Protein AF-A0A1D8UVY1-F1 (afdb_monomer)

Secondary structure (DSSP, 8-state):
--PPPEEEPP-SEEEEEEEEEEESSSS---TT-EEEEEEEEEEEETTTEEEE-SPPEEEEEEEEEEE-TTS-EEEEE-HHHHHHH--TTPPSPEEEEETTHHHHHHHTT--SSS-PEEEEHHHHHHHH-GGGTT--HHHHHHHH-GGGHHHHTSSSHHHHHHHHHHHHHHHHTTS-HHHHHHHTTS--PPPPTTSTTTTSTTSS-----S-EEEPPP---

Sequence (220 aa):
MMEGVVHLPRWPAGRICLVDITPTAWEVPYHGASITLCCREGFFEDGAGMTWLTEVTCRLGQLEESLDENGRPHLTISDRLFRSLMPVGRPMPLVLAGYHMSFLRRLMGGPHDRPPFNLCLYRGLRQLCPWVADFGLQLSAIELVPENIPLMTRSGPQARFASAETLLDVLLARLPVNRLVALSTAAVPPPPEEEPLSGMSGWCNMTPDRVFVADQEKET

pLDDT: mean 84.7, std 11.42, range [35.56, 95.88]

Nearest PDB structures (foldseek):
  4kgo-assembly1_B  TM=2.173E-01  e=2.778E-02  Homo sapiens
  6baq-assembly4_D  TM=2.135E-01  e=6.579E-02  Mus musculus
  8ptk-assembly1_K  TM=4.900E-01  e=4.899E+00  Sus scrofa
  7t5q-assembly1_I  TM=4.897E-01  e=4.899E+00  Homo sapiens
  3zpm-assembly1_A  TM=1.576E-01  e=1.617E+00  Equus caballus

Mean predicted aligned error: 6.28 Å

Or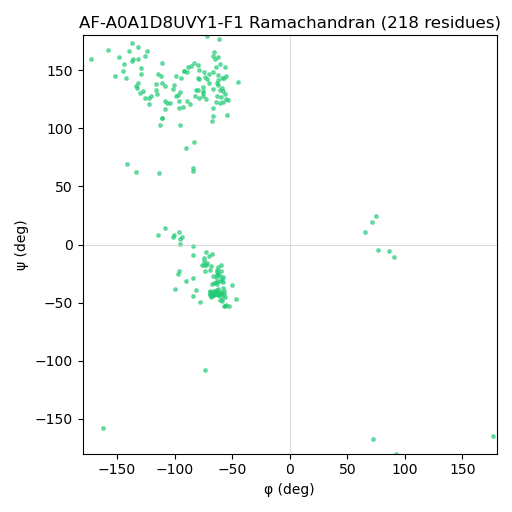ganism: NCBI:txid153496

Radius of gyration: 16.69 Å; Cα contacts (8 Å, |Δi|>4): 403; chains: 1; bounding box: 38×46×42 Å

Solvent-accessible surface area (backbone atoms only — not comparable to full-atom values): 12520 Å² total; per-residue (Å²): 130,85,78,71,78,40,77,34,64,86,60,66,46,36,34,39,38,41,44,45,7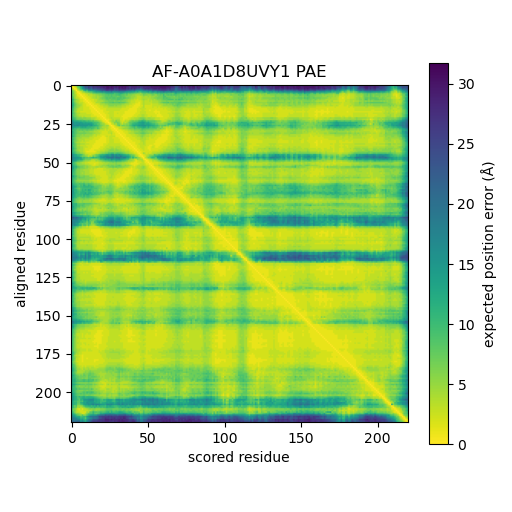8,43,56,77,57,99,52,75,78,48,79,64,38,48,29,36,41,36,36,36,38,28,42,39,36,66,95,70,53,79,44,73,77,52,70,81,46,74,44,82,50,32,29,34,79,42,66,46,101,84,70,43,86,39,66,20,48,37,69,70,61,36,60,73,66,56,77,80,92,64,74,74,52,39,32,40,30,20,55,59,24,77,47,53,49,57,33,41,68,60,83,85,86,59,84,62,44,59,27,18,48,51,46,40,39,44,74,77,42,58,89,43,51,80,42,40,68,56,56,34,23,38,73,76,43,56,91,48,39,82,55,44,70,43,85,64,71,64,8,56,43,48,16,49,52,53,45,48,52,58,48,57,76,72,41,59,67,42,49,43,35,22,42,32,30,52,78,66,84,56,74,42,73,87,40,75,59,43,75,37,90,54,48,70,59,58,69,50,79,69,59,45,43,45,65,73,81,79,88,123

Foldseek 3Di:
DQDDAAEDEFDQKFKEKEKDKFFPDLDAADAFGKIKIKIWMWMDGQPPFTGTPDDIDIDIFTWHWDADPVRDTFTATDPVVLVVRDDPPGDPDYEYEYQQFVVNVVNSVDDPDDDDQYQHLLLLCCVPPVVCNQPDLLVSLCVVPVVCVVQLVDDDDRNSSVSRVSSVRVSVVPDGPLVSSQSQQDDDAAYYCSGSNSSGPCNRVPHGDHHYDYDDDPPD

Structure (mmCIF, N/CA/C/O backbone):
data_AF-A0A1D8UVY1-F1
#
_entry.id   AF-A0A1D8UVY1-F1
#
loop_
_atom_site.group_PDB
_atom_site.id
_atom_site.type_symbol
_atom_site.label_atom_id
_atom_site.label_alt_id
_atom_site.label_comp_id
_atom_site.label_asym_id
_atom_site.label_entity_id
_atom_site.label_seq_id
_atom_site.pdbx_PDB_ins_code
_atom_site.Cartn_x
_atom_site.Cartn_y
_atom_site.Cartn_z
_atom_site.occupancy
_atom_site.B_iso_or_equiv
_atom_site.auth_seq_id
_atom_site.auth_comp_id
_atom_site.auth_asym_id
_atom_site.auth_atom_id
_atom_site.pdbx_PDB_model_num
ATOM 1 N N . MET A 1 1 ? -0.992 -26.493 11.649 1.00 35.56 1 MET A N 1
ATOM 2 C CA . MET A 1 1 ? -0.758 -27.057 10.303 1.00 35.56 1 MET A CA 1
ATOM 3 C C . MET A 1 1 ? 0.096 -26.050 9.558 1.00 35.56 1 MET A C 1
ATOM 5 O O . MET A 1 1 ? -0.292 -24.893 9.550 1.00 35.56 1 MET A O 1
ATOM 9 N N . MET A 1 2 ? 1.272 -26.426 9.045 1.00 39.94 2 MET A N 1
ATOM 10 C CA . MET A 1 2 ? 2.024 -25.534 8.152 1.00 39.94 2 MET A CA 1
ATOM 11 C C . MET A 1 2 ? 1.202 -25.400 6.871 1.00 39.94 2 MET A C 1
ATOM 13 O O . MET A 1 2 ? 1.027 -26.391 6.164 1.00 39.94 2 MET A O 1
ATOM 17 N N . GLU A 1 3 ? 0.631 -24.220 6.620 1.00 54.69 3 GLU A N 1
ATOM 18 C CA . GLU A 1 3 ? 0.091 -23.903 5.300 1.00 54.69 3 GLU A CA 1
ATOM 19 C C . GLU A 1 3 ? 1.205 -24.152 4.277 1.00 54.69 3 GLU A C 1
ATOM 21 O O . GLU A 1 3 ? 2.328 -23.668 4.435 1.00 54.69 3 GLU A O 1
ATOM 26 N N . GLY A 1 4 ? 0.923 -24.997 3.285 1.00 65.62 4 GLY A N 1
ATOM 27 C CA . GLY A 1 4 ? 1.886 -25.323 2.243 1.00 65.62 4 GLY A CA 1
ATOM 28 C C . GLY A 1 4 ? 2.318 -24.062 1.498 1.00 65.62 4 GLY A C 1
ATOM 29 O O . GLY A 1 4 ? 1.515 -23.160 1.268 1.00 65.62 4 GLY A O 1
ATOM 30 N N . VAL A 1 5 ? 3.591 -24.014 1.117 1.00 75.88 5 VAL A N 1
ATOM 31 C CA . VAL A 1 5 ? 4.138 -22.969 0.249 1.00 75.88 5 VAL A CA 1
ATOM 32 C C . VAL A 1 5 ? 3.319 -22.913 -1.044 1.00 75.88 5 VAL A C 1
ATOM 34 O O . VAL A 1 5 ? 3.157 -23.931 -1.720 1.00 75.88 5 VAL A O 1
ATOM 37 N N . VAL A 1 6 ? 2.799 -21.734 -1.390 1.00 82.44 6 VAL A N 1
ATOM 38 C CA . VAL A 1 6 ? 2.003 -21.544 -2.611 1.00 82.44 6 VAL A CA 1
ATOM 39 C C . VAL A 1 6 ? 2.893 -21.016 -3.731 1.00 82.44 6 VAL A C 1
ATOM 41 O O . VAL A 1 6 ? 3.504 -19.956 -3.602 1.00 82.44 6 VAL A O 1
ATOM 44 N N . HIS A 1 7 ? 2.932 -21.737 -4.849 1.00 85.00 7 HIS A N 1
ATOM 45 C CA . HIS A 1 7 ? 3.643 -21.317 -6.052 1.00 85.00 7 HIS A CA 1
ATOM 46 C C . HIS A 1 7 ? 2.831 -20.281 -6.838 1.00 85.00 7 HIS A C 1
ATOM 48 O O . HIS A 1 7 ? 1.664 -20.509 -7.166 1.00 85.00 7 HIS A O 1
ATOM 54 N N . LEU A 1 8 ? 3.440 -19.131 -7.125 1.00 86.69 8 LEU A N 1
ATOM 55 C CA . LEU A 1 8 ? 2.865 -18.078 -7.952 1.00 86.69 8 LEU A CA 1
ATOM 56 C C . LEU A 1 8 ? 3.371 -18.236 -9.389 1.00 86.69 8 LEU A C 1
ATOM 58 O O . LEU A 1 8 ? 4.576 -18.063 -9.620 1.00 86.69 8 LEU A O 1
ATOM 62 N N . PRO A 1 9 ? 2.473 -18.487 -10.362 1.00 87.75 9 PRO A N 1
ATOM 63 C CA . PRO A 1 9 ? 2.875 -18.547 -11.755 1.00 87.75 9 PRO A CA 1
ATOM 64 C C . PRO A 1 9 ? 3.348 -17.169 -12.221 1.00 87.75 9 PRO A C 1
ATOM 66 O O . PRO A 1 9 ? 3.093 -16.139 -11.585 1.00 87.75 9 PRO A O 1
ATOM 69 N N . ARG A 1 10 ? 4.019 -17.131 -13.372 1.00 86.25 10 ARG A N 1
ATOM 70 C CA . ARG A 1 10 ? 4.275 -15.863 -14.059 1.00 86.25 10 ARG A CA 1
ATOM 71 C C . ARG A 1 10 ? 2.946 -15.224 -14.450 1.00 86.25 10 ARG A C 1
ATOM 73 O O . ARG A 1 10 ? 2.039 -15.893 -14.947 1.00 86.25 10 ARG A O 1
ATOM 80 N N . TRP A 1 11 ? 2.856 -13.918 -14.246 1.00 89.62 11 TRP A N 1
ATOM 81 C CA . TRP A 1 11 ? 1.702 -13.128 -14.643 1.00 89.62 11 TRP A CA 1
ATOM 82 C C . TRP A 1 11 ? 2.117 -12.180 -15.763 1.00 89.62 11 TRP A C 1
ATOM 84 O O . TRP A 1 11 ? 2.767 -11.180 -15.466 1.00 89.62 11 TRP A O 1
ATOM 94 N N . PRO A 1 12 ? 1.776 -12.481 -17.032 1.00 87.12 12 PRO A N 1
ATOM 95 C CA . PRO A 1 12 ? 2.116 -11.599 -18.147 1.00 87.12 12 PRO A CA 1
ATOM 96 C C . PRO A 1 12 ? 1.363 -10.272 -18.052 1.00 87.12 12 PRO A C 1
ATOM 98 O O . PRO A 1 12 ? 1.843 -9.258 -18.534 1.00 87.12 12 PRO A O 1
ATOM 101 N N . ALA A 1 13 ? 0.193 -10.273 -17.410 1.00 90.06 13 ALA A N 1
ATOM 102 C CA . ALA A 1 13 ? -0.547 -9.070 -17.104 1.00 90.06 13 ALA A CA 1
ATOM 103 C C . ALA A 1 13 ? -1.521 -9.283 -15.940 1.00 90.06 13 ALA A C 1
ATOM 105 O O . ALA A 1 13 ? -1.811 -10.422 -15.557 1.00 90.06 13 ALA A O 1
ATOM 106 N N . GLY A 1 14 ? -2.060 -8.191 -15.401 1.00 90.00 14 GLY A N 1
ATOM 107 C CA . GLY A 1 14 ? -3.066 -8.233 -14.344 1.00 90.00 14 GLY A CA 1
ATOM 108 C C . GLY A 1 14 ? -3.464 -6.856 -13.833 1.00 90.00 14 GLY A C 1
ATOM 109 O O . GLY A 1 14 ? -3.198 -5.834 -14.464 1.00 90.00 14 GLY A O 1
ATOM 110 N N . ARG A 1 15 ? -4.132 -6.818 -12.677 1.00 90.88 15 ARG A N 1
ATOM 111 C CA . ARG A 1 15 ? -4.587 -5.568 -12.055 1.00 90.88 15 ARG A CA 1
ATOM 112 C C . ARG A 1 15 ? -3.915 -5.318 -10.717 1.00 90.88 15 ARG A C 1
ATOM 114 O O . ARG A 1 15 ? -3.827 -6.221 -9.886 1.00 90.88 15 ARG A O 1
ATOM 121 N N . ILE A 1 16 ? -3.536 -4.066 -10.489 1.00 92.00 16 ILE A N 1
ATOM 122 C CA . ILE A 1 16 ? -3.109 -3.558 -9.186 1.00 92.00 16 ILE A CA 1
ATOM 123 C C . ILE A 1 16 ? -4.109 -2.489 -8.744 1.00 92.00 16 ILE A C 1
ATOM 125 O O . ILE A 1 16 ? -4.486 -1.614 -9.521 1.00 92.00 16 ILE A O 1
ATOM 129 N N . CYS A 1 17 ? -4.559 -2.571 -7.497 1.00 92.69 17 CYS A N 1
ATOM 130 C CA . CYS A 1 17 ? -5.254 -1.490 -6.812 1.00 92.69 17 CYS A CA 1
ATOM 131 C C . CYS A 1 17 ? -4.321 -0.984 -5.716 1.00 92.69 17 CYS A C 1
ATOM 133 O O . CYS A 1 17 ? -4.055 -1.697 -4.745 1.00 92.69 17 CYS A O 1
ATOM 135 N N . LEU A 1 18 ? -3.781 0.215 -5.914 1.00 94.94 18 LEU A N 1
ATOM 136 C CA . LEU A 1 18 ? -2.961 0.886 -4.921 1.00 94.94 18 LEU A CA 1
ATOM 137 C C . LEU A 1 18 ? -3.876 1.569 -3.910 1.00 94.94 18 LEU A C 1
ATOM 139 O O . LEU A 1 18 ? -4.833 2.244 -4.293 1.00 94.94 18 LEU A O 1
ATOM 143 N N . VAL A 1 19 ? -3.572 1.388 -2.630 1.00 94.50 19 VAL A N 1
ATOM 144 C CA . VAL A 1 19 ? -4.373 1.864 -1.507 1.00 94.50 19 VAL A CA 1
ATOM 145 C C . VAL A 1 19 ? -3.476 2.561 -0.488 1.00 94.50 19 VAL A C 1
ATOM 147 O O . VAL A 1 19 ? -2.437 2.030 -0.094 1.00 94.50 19 VAL A O 1
ATOM 150 N N . ASP A 1 20 ? -3.923 3.721 -0.015 1.00 94.56 20 ASP A N 1
ATOM 151 C CA . ASP A 1 20 ? -3.392 4.389 1.173 1.00 94.56 20 ASP A CA 1
ATOM 152 C C . ASP A 1 20 ? -4.551 4.821 2.079 1.00 94.56 20 ASP A C 1
ATOM 154 O O . ASP A 1 20 ? -5.594 5.283 1.607 1.00 94.56 20 ASP A O 1
ATOM 158 N N . ILE A 1 21 ? -4.373 4.647 3.387 1.00 92.94 21 ILE A N 1
ATOM 159 C CA . ILE A 1 21 ? -5.317 5.104 4.409 1.00 92.94 21 ILE A CA 1
ATOM 160 C C . ILE A 1 21 ? -4.546 6.026 5.339 1.00 92.94 21 ILE A C 1
ATOM 162 O O . ILE A 1 21 ? -3.574 5.603 5.963 1.00 92.94 21 ILE A O 1
ATOM 166 N N . THR A 1 22 ? -5.003 7.269 5.440 1.00 90.88 22 THR A N 1
ATOM 167 C CA . THR A 1 22 ? -4.335 8.314 6.217 1.00 90.88 22 THR A CA 1
ATOM 168 C C . THR A 1 22 ? -5.341 9.001 7.143 1.00 90.88 22 THR A C 1
ATOM 170 O O . THR A 1 22 ? -6.417 9.391 6.679 1.00 90.88 22 THR A O 1
ATOM 173 N N . PRO A 1 23 ? -5.043 9.158 8.444 1.00 88.38 23 PRO A N 1
ATOM 174 C CA . PRO A 1 23 ? -5.887 9.902 9.365 1.00 88.38 23 PRO A CA 1
ATOM 175 C C . PRO A 1 23 ? -5.907 11.386 8.990 1.00 88.38 23 PRO A C 1
ATOM 177 O O . PRO A 1 23 ? -4.936 11.931 8.465 1.00 88.38 23 PRO A O 1
ATOM 180 N N . THR A 1 24 ? -7.026 12.063 9.240 1.00 84.38 24 THR A N 1
ATOM 181 C CA . THR A 1 24 ? -7.153 13.499 8.929 1.00 84.38 24 THR A CA 1
ATOM 182 C C . THR A 1 24 ? -6.386 14.391 9.906 1.00 84.38 24 THR A C 1
ATOM 184 O O . THR A 1 24 ? -6.143 15.555 9.599 1.00 84.38 24 THR A O 1
ATOM 187 N N . ALA A 1 25 ? -6.028 13.859 11.075 1.00 82.12 25 ALA A N 1
ATOM 188 C CA . ALA A 1 25 ? -5.214 14.509 12.094 1.00 82.12 25 ALA A CA 1
ATOM 189 C C . ALA A 1 25 ? -4.065 13.576 12.502 1.00 82.12 25 ALA A C 1
ATOM 191 O O . ALA A 1 25 ? -4.230 12.357 12.509 1.00 82.12 25 ALA A O 1
ATOM 192 N N . TRP A 1 26 ? -2.909 14.151 12.836 1.00 77.31 26 TRP A N 1
ATOM 193 C CA . TRP A 1 26 ? -1.720 13.403 13.260 1.00 77.31 26 TRP A CA 1
ATOM 194 C C . TRP A 1 26 ? -1.794 13.076 14.756 1.00 77.31 26 TRP A C 1
ATOM 196 O O . TRP A 1 26 ? -1.054 13.612 15.577 1.00 77.31 26 TRP A O 1
ATOM 206 N N . GLU A 1 27 ? -2.765 12.241 15.109 1.00 79.12 27 GLU A N 1
ATOM 207 C CA . GLU A 1 27 ? -3.052 11.807 16.476 1.00 79.12 27 GLU A CA 1
ATOM 208 C C . GLU A 1 27 ? -3.068 10.279 16.548 1.00 79.12 27 GLU A C 1
ATOM 210 O O . GLU A 1 27 ? -3.209 9.597 15.531 1.00 79.12 27 GLU A O 1
ATOM 215 N N . VAL A 1 28 ? -2.947 9.731 17.762 1.00 81.38 28 VAL A N 1
ATOM 216 C CA . VAL A 1 28 ? -3.099 8.288 17.985 1.00 81.38 28 VAL A CA 1
ATOM 217 C C . VAL A 1 28 ? -4.491 7.866 17.504 1.00 81.38 28 VAL A C 1
ATOM 219 O O . VAL A 1 28 ? -5.473 8.413 18.005 1.00 81.38 28 VAL A O 1
ATOM 222 N N . PRO A 1 29 ? -4.616 6.914 16.563 1.00 86.12 29 PRO A N 1
ATOM 223 C CA . PRO A 1 29 ? -5.923 6.557 16.023 1.00 86.12 29 PRO A CA 1
ATOM 224 C C . PRO A 1 29 ? -6.865 5.970 17.084 1.00 86.12 29 PRO A C 1
ATOM 226 O O . PRO A 1 29 ? -6.458 5.159 17.916 1.00 86.12 29 PRO A O 1
ATOM 229 N N . TYR A 1 30 ? -8.137 6.368 17.035 1.00 88.69 30 TYR A N 1
ATOM 230 C CA . TYR A 1 30 ? -9.186 5.977 17.983 1.00 88.69 30 TYR A CA 1
ATOM 231 C C . TYR A 1 30 ? -10.518 5.703 17.263 1.00 88.69 30 TYR A C 1
ATOM 233 O O . TYR A 1 30 ? -10.693 6.059 16.096 1.00 88.69 30 TYR A O 1
ATOM 241 N N . HIS A 1 31 ? -11.477 5.073 17.947 1.00 92.12 31 HIS A N 1
ATOM 242 C CA . HIS A 1 31 ? -12.816 4.827 17.401 1.00 92.12 31 HIS A CA 1
ATOM 243 C C . HIS A 1 31 ? -13.523 6.142 17.029 1.00 92.12 31 HIS A C 1
ATOM 245 O O . HIS A 1 31 ? -13.663 7.038 17.857 1.00 92.12 31 HIS A O 1
ATOM 251 N N . GLY A 1 32 ? -14.011 6.252 15.795 1.00 90.81 32 GLY A N 1
ATOM 252 C CA . GLY A 1 32 ? -14.641 7.457 15.254 1.00 90.81 32 GLY A CA 1
ATOM 253 C C . GLY A 1 32 ? -13.658 8.469 14.657 1.00 90.81 32 GLY A C 1
ATOM 254 O O . GLY A 1 32 ? -14.100 9.449 14.048 1.00 90.81 32 GLY A O 1
ATOM 255 N N . ALA A 1 33 ? -12.342 8.237 14.770 1.00 91.75 33 ALA A N 1
ATOM 256 C CA . ALA A 1 33 ? -11.338 9.093 14.149 1.00 91.75 33 ALA A CA 1
ATOM 257 C C . ALA A 1 33 ? -11.541 9.138 12.630 1.00 91.75 33 ALA A C 1
ATOM 259 O O . ALA A 1 33 ? -11.760 8.112 11.979 1.00 91.75 33 ALA A O 1
ATOM 260 N N . SER A 1 34 ? -11.475 10.343 12.066 1.00 93.06 34 SER A N 1
ATOM 261 C CA . SER A 1 34 ? -11.665 10.547 10.633 1.00 93.06 34 SER A CA 1
ATOM 262 C C . SER A 1 34 ? -10.434 10.098 9.852 1.00 93.06 34 SER A C 1
ATOM 264 O O . SER A 1 34 ? -9.294 10.415 10.198 1.00 93.06 34 SER A O 1
ATOM 266 N N . ILE A 1 35 ? -10.681 9.377 8.765 1.00 93.56 35 ILE A N 1
ATOM 267 C CA . ILE A 1 35 ? -9.656 8.884 7.851 1.00 93.56 35 ILE A CA 1
ATOM 268 C C . ILE A 1 35 ? -10.012 9.251 6.417 1.00 93.56 35 ILE A C 1
ATOM 270 O O . ILE A 1 35 ? -11.182 9.363 6.041 1.00 93.56 35 ILE A O 1
ATOM 274 N N . THR A 1 36 ? -8.980 9.398 5.599 1.00 93.44 36 THR A N 1
ATOM 275 C CA . THR A 1 36 ? -9.103 9.439 4.150 1.00 93.44 36 THR A CA 1
ATOM 276 C C . THR A 1 36 ? -8.535 8.157 3.575 1.00 93.44 36 THR A C 1
ATOM 278 O O . THR A 1 36 ? -7.371 7.828 3.790 1.00 93.44 36 THR A O 1
ATOM 281 N N . LEU A 1 37 ? -9.366 7.454 2.820 1.00 93.75 37 LEU A N 1
ATOM 282 C CA . LEU A 1 37 ? -8.954 6.362 1.961 1.00 93.75 37 LEU A CA 1
ATOM 283 C C . LEU A 1 37 ? -8.686 6.928 0.569 1.00 93.75 37 LEU A C 1
ATOM 285 O O . LEU A 1 37 ? -9.623 7.425 -0.057 1.00 93.75 37 LEU A O 1
ATOM 289 N N . CYS A 1 38 ? -7.460 6.815 0.072 1.00 94.38 38 CYS A N 1
ATOM 290 C CA . CYS A 1 38 ? -7.151 7.067 -1.330 1.00 94.38 38 CYS A CA 1
ATOM 291 C C . CYS A 1 38 ? -6.846 5.748 -2.045 1.00 94.38 38 CYS A C 1
ATOM 293 O O . CYS A 1 38 ? -6.147 4.881 -1.515 1.00 94.38 38 CYS A O 1
ATOM 295 N N . CYS A 1 39 ? -7.388 5.587 -3.248 1.00 94.00 39 CYS A N 1
ATOM 296 C CA . CYS A 1 39 ? -7.114 4.434 -4.087 1.00 94.00 39 CYS A CA 1
ATOM 297 C C . CYS A 1 39 ? -7.051 4.789 -5.570 1.00 94.00 39 CYS A C 1
ATOM 299 O O . CYS A 1 39 ? -7.650 5.768 -6.031 1.00 94.00 39 CYS A O 1
ATOM 301 N N . ARG A 1 40 ? -6.331 3.957 -6.320 1.00 93.12 40 ARG A N 1
ATOM 302 C CA . ARG A 1 40 ? -6.243 4.038 -7.776 1.00 93.12 40 ARG A CA 1
ATOM 303 C C . ARG A 1 40 ? -5.982 2.667 -8.366 1.00 93.12 40 ARG A C 1
ATOM 305 O O . ARG A 1 40 ? -5.273 1.847 -7.782 1.00 93.12 40 ARG A O 1
ATOM 312 N N . GLU A 1 41 ? -6.554 2.429 -9.535 1.00 91.69 41 GLU A N 1
ATOM 313 C CA . GLU A 1 41 ? -6.448 1.150 -10.222 1.00 91.69 41 GLU A CA 1
ATOM 314 C C . GLU A 1 41 ? -5.604 1.268 -11.471 1.00 91.69 41 GLU A C 1
ATOM 316 O O . GLU A 1 41 ? -5.750 2.211 -12.251 1.00 91.69 41 GLU A O 1
ATOM 321 N N . GLY A 1 42 ? -4.764 0.264 -11.683 1.00 91.75 42 GLY A N 1
ATOM 322 C CA . GLY A 1 42 ? -3.937 0.138 -12.865 1.00 91.75 42 GLY A CA 1
ATOM 323 C C . GLY A 1 42 ? -3.930 -1.281 -13.423 1.00 91.75 42 GLY A C 1
ATOM 324 O O . GLY A 1 42 ? -4.240 -2.260 -12.735 1.00 91.75 42 GLY A O 1
ATOM 325 N N . PHE A 1 43 ? -3.555 -1.375 -14.693 1.00 91.31 43 PHE A N 1
ATOM 326 C CA . PHE A 1 43 ? -3.235 -2.603 -15.402 1.00 91.31 43 PHE A CA 1
ATOM 327 C C . PHE A 1 43 ? -1.728 -2.719 -15.618 1.00 91.31 43 PHE A C 1
ATOM 329 O O . PHE A 1 43 ? -1.123 -1.800 -16.175 1.00 91.31 43 PHE A O 1
ATOM 336 N N . PHE A 1 44 ? -1.125 -3.800 -15.123 1.00 89.69 44 PHE A N 1
ATOM 337 C CA . PHE A 1 44 ? 0.296 -4.066 -15.336 1.00 89.69 44 PHE A CA 1
ATOM 338 C C . PHE A 1 44 ? 0.447 -5.064 -16.468 1.00 89.69 44 PHE A C 1
ATOM 340 O O . PHE A 1 44 ? -0.354 -5.995 -16.582 1.00 89.69 44 PHE A O 1
ATOM 347 N N . GLU A 1 45 ? 1.503 -4.891 -17.245 1.00 87.12 45 GLU A N 1
ATOM 348 C CA . GLU A 1 45 ? 1.932 -5.830 -18.268 1.00 87.12 45 GLU A CA 1
ATOM 349 C C . GLU A 1 45 ? 3.440 -6.042 -18.136 1.00 87.12 45 GLU A C 1
ATOM 351 O O . GLU A 1 45 ? 4.208 -5.110 -17.879 1.00 87.12 45 GLU A O 1
ATOM 356 N N . ASP A 1 46 ? 3.853 -7.299 -18.232 1.00 77.69 46 ASP A N 1
ATOM 357 C CA . ASP A 1 46 ? 5.237 -7.715 -18.065 1.00 77.69 46 ASP A CA 1
ATOM 358 C C . ASP A 1 46 ? 6.125 -7.027 -19.113 1.00 77.69 46 ASP A C 1
ATOM 360 O O . ASP A 1 46 ? 5.887 -7.125 -20.315 1.00 77.69 46 ASP A O 1
ATOM 364 N N . GLY A 1 47 ? 7.124 -6.276 -18.650 1.00 70.19 47 GLY A N 1
ATOM 365 C CA . GLY A 1 47 ? 8.010 -5.478 -19.503 1.00 70.19 47 GLY A CA 1
ATOM 366 C C . GLY A 1 47 ? 7.433 -4.160 -20.045 1.00 70.19 47 GLY A C 1
ATOM 367 O O . GLY A 1 47 ? 8.191 -3.403 -20.647 1.00 70.19 47 GLY A O 1
ATOM 368 N N . ALA A 1 48 ? 6.151 -3.843 -19.817 1.00 69.00 48 ALA A N 1
ATOM 369 C CA . ALA A 1 48 ? 5.488 -2.650 -20.372 1.00 69.00 48 ALA A CA 1
ATOM 370 C C . ALA A 1 48 ? 5.043 -1.607 -19.321 1.00 69.00 48 ALA A C 1
ATOM 372 O O . ALA A 1 48 ? 4.406 -0.609 -19.658 1.00 69.00 48 ALA A O 1
ATOM 373 N N . GLY A 1 49 ? 5.435 -1.780 -18.055 1.00 73.00 49 GLY A N 1
ATOM 374 C CA . GLY A 1 49 ? 5.144 -0.826 -16.981 1.00 73.00 49 GLY A CA 1
ATOM 375 C C . GLY A 1 49 ? 3.674 -0.820 -16.538 1.00 73.00 49 GLY A C 1
ATOM 376 O O . GLY A 1 49 ? 2.899 -1.733 -16.829 1.00 73.00 49 GLY A O 1
ATOM 377 N N . MET A 1 50 ? 3.300 0.202 -15.765 1.00 87.06 50 MET A N 1
ATOM 378 C CA . MET A 1 50 ? 1.969 0.359 -15.173 1.00 87.06 50 MET A CA 1
ATOM 379 C C . MET A 1 50 ? 1.114 1.321 -16.011 1.00 87.06 50 MET A C 1
ATOM 381 O O . MET A 1 50 ? 1.522 2.450 -16.267 1.00 87.06 50 MET A O 1
ATOM 385 N N . THR A 1 51 ? -0.099 0.911 -16.398 1.00 90.00 51 THR A N 1
ATOM 386 C CA . THR A 1 51 ? -1.096 1.802 -17.022 1.00 90.00 51 THR A CA 1
ATOM 387 C C . THR A 1 51 ? -2.240 2.079 -16.054 1.00 90.00 51 THR A C 1
ATOM 389 O O . THR A 1 51 ? -2.981 1.169 -15.684 1.00 90.00 51 THR A O 1
ATOM 392 N N . TRP A 1 52 ? -2.423 3.336 -15.655 1.00 91.69 52 TRP A N 1
ATOM 393 C CA . TRP A 1 52 ? -3.513 3.735 -14.762 1.00 91.69 52 TRP A CA 1
ATOM 394 C C . TRP A 1 52 ? -4.863 3.776 -15.490 1.00 91.69 52 TRP A C 1
ATOM 396 O O . TRP A 1 52 ? -4.992 4.380 -16.551 1.00 91.69 52 TRP A O 1
ATOM 406 N N . LEU A 1 53 ? -5.879 3.136 -14.907 1.00 86.00 53 LEU A N 1
ATOM 407 C CA . LEU A 1 53 ? -7.230 3.015 -15.474 1.00 86.00 53 LEU A CA 1
ATOM 408 C C . LEU A 1 53 ? -8.199 4.067 -14.931 1.00 86.00 53 LEU A C 1
ATOM 410 O O . LEU A 1 53 ? -9.232 4.336 -15.541 1.00 86.00 53 LEU A O 1
ATOM 414 N N . THR A 1 54 ? -7.898 4.616 -13.757 1.00 85.31 54 THR A N 1
ATOM 415 C CA . THR A 1 54 ? -8.748 5.581 -13.061 1.00 85.31 54 THR A CA 1
ATOM 416 C C . THR A 1 54 ? -7.932 6.773 -12.591 1.00 85.31 54 THR A C 1
ATOM 418 O O . THR A 1 54 ? -6.716 6.684 -12.409 1.00 85.31 54 THR A O 1
ATOM 421 N N . GLU A 1 55 ? -8.616 7.880 -12.326 1.00 90.38 55 GLU A N 1
ATOM 422 C CA . GLU A 1 55 ? -8.078 8.940 -11.478 1.00 90.38 55 GLU A CA 1
ATOM 423 C C . GLU A 1 55 ? -7.931 8.457 -10.027 1.00 90.38 55 GLU A C 1
ATOM 425 O O . GLU A 1 55 ? -8.548 7.462 -9.613 1.00 90.38 55 GLU A O 1
ATOM 430 N N . VAL A 1 56 ? -7.120 9.174 -9.246 1.00 91.56 56 VAL A N 1
ATOM 431 C CA . VAL A 1 56 ? -7.017 8.947 -7.800 1.00 91.56 56 VAL A CA 1
ATOM 432 C C . VAL A 1 56 ? -8.362 9.271 -7.158 1.00 91.56 56 VAL A C 1
ATOM 434 O O . VAL A 1 56 ? -8.870 10.389 -7.258 1.00 91.56 56 VAL A O 1
ATOM 437 N N . THR A 1 57 ? -8.935 8.297 -6.460 1.00 91.75 57 THR A N 1
ATOM 438 C CA . THR A 1 57 ? -10.191 8.473 -5.734 1.00 91.75 57 THR A CA 1
ATOM 439 C C . THR A 1 57 ? -9.884 8.601 -4.253 1.00 91.75 57 THR A C 1
ATOM 441 O O . THR A 1 57 ? -9.333 7.671 -3.679 1.00 91.75 57 THR A O 1
ATOM 444 N N . CYS A 1 58 ? -10.274 9.706 -3.616 1.00 92.25 58 CYS A N 1
ATOM 445 C CA . CYS A 1 58 ? -10.147 9.871 -2.168 1.00 92.25 58 CYS A CA 1
ATOM 446 C C . CYS A 1 58 ? -11.531 9.979 -1.518 1.00 92.25 58 CYS A C 1
ATOM 448 O O . CYS A 1 58 ? -12.383 10.751 -1.962 1.00 92.25 58 CYS A O 1
ATOM 450 N N . ARG A 1 59 ? -11.772 9.176 -0.481 1.00 91.94 59 ARG A N 1
ATOM 451 C CA . ARG A 1 59 ? -13.052 9.080 0.227 1.00 91.94 59 ARG A CA 1
ATOM 452 C C . ARG A 1 59 ? -12.835 9.257 1.720 1.00 91.94 59 ARG A C 1
ATOM 454 O O . ARG A 1 59 ? -11.975 8.608 2.307 1.00 91.94 59 ARG A O 1
ATOM 461 N N . LEU A 1 60 ? -13.655 10.111 2.320 1.00 92.31 60 LEU A N 1
ATOM 462 C CA . LEU A 1 60 ? -13.698 10.281 3.765 1.00 92.31 60 LEU A CA 1
ATOM 463 C C . LEU A 1 60 ? -14.493 9.146 4.408 1.00 92.31 60 LEU A C 1
ATOM 465 O O . LEU A 1 60 ? -15.527 8.714 3.887 1.00 92.31 60 LEU A O 1
ATOM 469 N N . GLY A 1 61 ? -14.028 8.710 5.567 1.00 92.12 61 GLY A N 1
ATOM 470 C CA . GLY A 1 61 ? -14.775 7.852 6.469 1.00 92.12 61 GLY A CA 1
ATOM 471 C C . GLY A 1 61 ? -14.170 7.898 7.859 1.00 92.12 61 GLY A C 1
ATOM 472 O O . GLY A 1 61 ? -13.499 8.863 8.220 1.00 92.12 61 GLY A O 1
ATOM 473 N N . GLN A 1 62 ? -14.443 6.867 8.645 1.00 93.50 62 GLN A N 1
ATOM 474 C CA . GLN A 1 62 ? -14.057 6.805 10.045 1.00 93.50 62 GLN A CA 1
ATOM 475 C C . GLN A 1 62 ? -13.516 5.422 10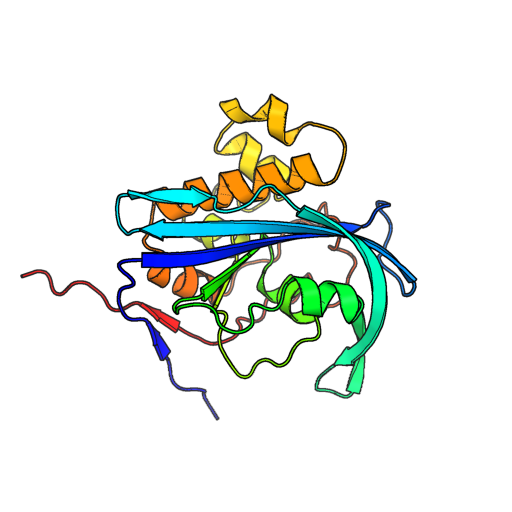.381 1.00 93.50 62 GLN A C 1
ATOM 477 O O . GLN A 1 62 ? -13.815 4.444 9.685 1.00 93.50 62 GLN A O 1
ATOM 482 N N . LEU A 1 63 ? -12.723 5.377 11.446 1.00 92.94 63 LEU A N 1
ATOM 483 C CA . LEU A 1 63 ? -12.380 4.136 12.118 1.00 92.94 63 LEU A CA 1
ATOM 484 C C . LEU A 1 63 ? -13.567 3.655 12.950 1.00 92.94 63 LEU A C 1
ATOM 486 O O . LEU A 1 63 ? -14.155 4.421 13.708 1.00 92.94 63 LEU A O 1
ATOM 490 N N . GLU A 1 64 ? -13.895 2.383 12.822 1.00 92.25 64 GLU A N 1
ATOM 491 C CA . GLU A 1 64 ? -14.901 1.676 13.601 1.00 92.25 64 GLU A CA 1
ATOM 492 C C . GLU A 1 64 ? -14.201 0.663 14.511 1.00 92.25 64 GLU A C 1
ATOM 494 O O . GLU A 1 64 ? -13.069 0.254 14.259 1.00 92.25 64 GLU A O 1
ATOM 499 N N . GLU A 1 65 ? -14.856 0.276 15.603 1.00 90.62 65 GLU A N 1
ATOM 500 C CA . GLU A 1 65 ? -14.359 -0.798 16.460 1.00 90.62 65 GLU A CA 1
ATOM 501 C C . GLU A 1 65 ? -15.037 -2.102 16.046 1.00 90.62 65 GLU A C 1
ATOM 503 O O . GLU A 1 65 ? -16.256 -2.165 15.889 1.00 90.62 65 GLU A O 1
ATOM 508 N N . SER A 1 66 ? -14.230 -3.138 15.861 1.00 86.56 66 SER A N 1
ATOM 509 C CA . SER A 1 66 ? -14.653 -4.484 15.486 1.00 86.56 66 SER A CA 1
ATOM 510 C C . SER A 1 66 ? -13.880 -5.515 16.308 1.00 86.56 66 SER A C 1
ATOM 512 O O . SER A 1 66 ? -12.976 -5.157 17.063 1.00 86.56 66 SER A O 1
ATOM 514 N N . LEU A 1 67 ? -14.232 -6.793 16.188 1.00 83.38 67 LEU A N 1
ATOM 515 C CA . LEU A 1 67 ? -13.495 -7.878 16.833 1.00 83.38 67 LEU A CA 1
ATOM 516 C C . LEU A 1 67 ? -12.595 -8.572 15.810 1.00 83.38 67 LEU A C 1
ATOM 518 O O . LEU A 1 67 ? -13.046 -8.887 14.709 1.00 83.38 67 LEU A O 1
ATOM 522 N N . ASP A 1 68 ? -11.337 -8.812 16.177 1.00 79.38 68 ASP A N 1
ATOM 523 C CA . ASP A 1 68 ? -10.415 -9.626 15.384 1.00 79.38 68 ASP A CA 1
ATOM 524 C C . ASP A 1 68 ? -10.777 -11.126 15.441 1.00 79.38 68 ASP A C 1
ATOM 526 O O . ASP A 1 68 ? -11.714 -11.547 16.124 1.00 79.38 68 ASP A O 1
ATOM 530 N N . GLU A 1 69 ? -10.000 -11.961 14.747 1.00 73.12 69 GLU A N 1
ATOM 531 C CA . GLU A 1 69 ? -10.189 -13.422 14.725 1.00 73.12 69 GLU A CA 1
ATOM 532 C C . GLU A 1 69 ? -10.077 -14.082 16.115 1.00 73.12 69 GLU A C 1
ATOM 534 O O . GLU A 1 69 ? -10.549 -15.201 16.312 1.00 73.12 69 GLU A O 1
ATOM 539 N N . ASN A 1 70 ? -9.486 -13.391 17.095 1.00 78.88 70 ASN A N 1
ATOM 540 C CA . ASN A 1 70 ? -9.344 -13.840 18.479 1.00 78.88 70 ASN A CA 1
ATOM 541 C C . ASN A 1 70 ? -10.386 -13.203 19.418 1.00 78.88 70 ASN A C 1
ATOM 543 O O . ASN A 1 70 ? -10.273 -13.347 20.639 1.00 78.88 70 ASN A O 1
ATOM 547 N N . GLY A 1 71 ? -11.372 -12.477 18.881 1.00 77.88 71 GLY A N 1
ATOM 548 C CA . GLY A 1 71 ? -12.395 -11.786 19.664 1.00 77.88 71 GLY A CA 1
ATOM 549 C C . GLY A 1 71 ? -11.884 -10.555 20.419 1.00 77.88 71 GLY A C 1
ATOM 550 O O . GLY A 1 71 ? -12.512 -10.144 21.395 1.00 77.88 71 GLY A O 1
ATOM 551 N N . ARG A 1 72 ? -10.742 -9.979 20.027 1.00 82.56 72 ARG A N 1
ATOM 552 C CA . ARG A 1 72 ? -10.173 -8.774 20.650 1.00 82.56 72 ARG A CA 1
ATOM 553 C C . ARG A 1 72 ? -10.611 -7.516 19.900 1.00 82.56 72 ARG A C 1
ATOM 555 O O . ARG A 1 72 ? -10.654 -7.551 18.671 1.00 82.56 72 ARG A O 1
ATOM 562 N N . PRO A 1 73 ? -10.873 -6.397 20.601 1.00 83.50 73 PRO A N 1
ATOM 563 C CA . PRO A 1 73 ? -11.152 -5.122 19.950 1.00 83.50 73 PRO A CA 1
ATOM 564 C C . PRO A 1 73 ? -10.022 -4.709 19.000 1.00 83.50 73 PRO A C 1
ATOM 566 O O . PRO A 1 73 ? -8.845 -4.697 19.376 1.00 83.50 73 PRO A O 1
ATOM 569 N N . HIS A 1 74 ? -10.389 -4.358 17.773 1.00 87.69 74 HIS A N 1
ATOM 570 C CA . HIS A 1 74 ? -9.498 -3.854 16.738 1.00 87.69 74 HIS A CA 1
ATOM 571 C C . HIS A 1 74 ? -10.195 -2.761 15.925 1.00 87.69 74 HIS A C 1
ATOM 573 O O . HIS A 1 74 ? -11.394 -2.840 15.644 1.00 87.69 74 HIS A O 1
ATOM 579 N N . LEU A 1 75 ? -9.429 -1.741 15.535 1.00 90.38 75 LEU A N 1
ATOM 580 C CA . LEU A 1 75 ? -9.933 -0.653 14.707 1.00 90.38 75 LEU A CA 1
ATOM 581 C C . LEU A 1 75 ? -9.927 -1.070 13.236 1.00 90.38 75 LEU A C 1
ATOM 583 O O . LEU A 1 75 ? -8.893 -1.481 12.710 1.00 90.38 75 LEU A O 1
ATOM 587 N N . THR A 1 76 ? -11.066 -0.922 12.573 1.00 91.12 76 THR A N 1
ATOM 588 C CA . THR A 1 76 ? -11.244 -1.169 11.138 1.00 91.12 76 THR A CA 1
ATOM 589 C C . THR A 1 76 ? -11.806 0.066 10.445 1.00 91.12 76 THR A C 1
ATOM 591 O O . THR A 1 76 ? -12.229 1.017 11.095 1.00 91.12 76 THR A O 1
ATOM 594 N N . ILE A 1 77 ? -11.775 0.114 9.117 1.00 90.56 77 ILE A N 1
ATOM 595 C CA . ILE A 1 77 ? -12.502 1.142 8.364 1.00 90.56 77 ILE A CA 1
ATOM 596 C C . ILE A 1 77 ? -13.977 0.774 8.258 1.00 90.56 77 ILE A C 1
ATOM 598 O O . ILE A 1 77 ? -14.322 -0.405 8.214 1.00 90.56 77 ILE A O 1
ATOM 602 N N . SER A 1 78 ? -14.828 1.785 8.093 1.00 85.56 78 SER A N 1
ATOM 603 C CA . SER A 1 78 ? -16.249 1.542 7.862 1.00 85.56 78 SER A CA 1
ATOM 604 C C . SER A 1 78 ? -16.528 0.621 6.674 1.00 85.56 78 SER A C 1
ATOM 606 O O . SER A 1 78 ? -15.894 0.692 5.612 1.00 85.56 78 SER A O 1
ATOM 608 N N . ASP A 1 79 ? -17.575 -0.185 6.826 1.00 81.31 79 ASP A N 1
ATOM 609 C CA . ASP A 1 79 ? -18.058 -1.160 5.843 1.00 81.31 79 ASP A CA 1
ATOM 610 C C . ASP A 1 79 ? -18.241 -0.544 4.440 1.00 81.31 79 ASP A C 1
ATOM 612 O O . ASP A 1 79 ? -17.978 -1.162 3.403 1.00 81.31 79 ASP A O 1
ATOM 616 N N . ARG A 1 80 ? -18.660 0.727 4.393 1.00 83.25 80 ARG A N 1
ATOM 617 C CA . ARG A 1 80 ? -18.819 1.503 3.155 1.00 83.25 80 ARG A CA 1
ATOM 618 C C . ARG A 1 80 ? -17.486 1.744 2.443 1.00 83.25 80 ARG A C 1
ATOM 620 O O . ARG A 1 80 ? -17.443 1.648 1.213 1.00 83.25 80 ARG A O 1
ATOM 627 N N . LEU A 1 81 ? -16.429 2.087 3.180 1.00 83.94 81 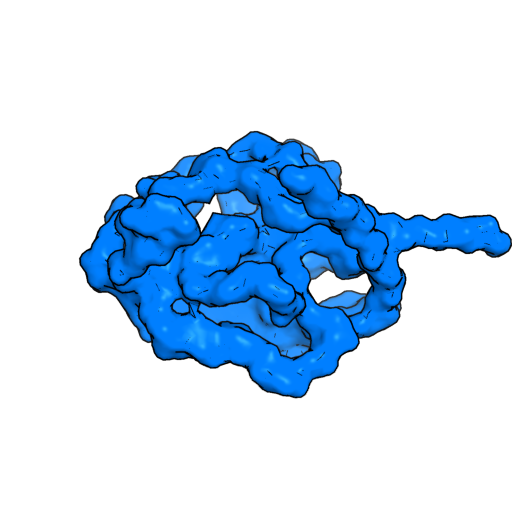LEU A N 1
ATOM 628 C CA . LEU A 1 81 ? -15.093 2.274 2.614 1.00 83.94 81 LEU A CA 1
ATOM 629 C C . LEU A 1 81 ? -14.524 0.937 2.141 1.00 83.94 81 LEU A C 1
ATOM 631 O O . LEU A 1 81 ? -14.069 0.851 0.999 1.00 83.94 81 LEU A O 1
ATOM 635 N N . PHE A 1 82 ? -14.645 -0.117 2.950 1.00 82.88 82 PHE A N 1
ATOM 636 C CA . PHE A 1 82 ? -14.218 -1.462 2.568 1.00 82.88 82 PHE A CA 1
ATOM 637 C C . PHE A 1 82 ? -14.871 -1.928 1.260 1.00 82.88 82 PHE A C 1
ATOM 639 O O . PHE A 1 82 ? -14.180 -2.269 0.298 1.00 82.88 82 PHE A O 1
ATOM 646 N N . ARG A 1 83 ? -16.204 -1.857 1.163 1.00 78.50 83 ARG A N 1
ATOM 647 C CA . ARG A 1 83 ? -16.941 -2.243 -0.056 1.00 78.50 83 ARG A CA 1
ATOM 648 C C . ARG A 1 83 ? -16.551 -1.419 -1.281 1.00 78.50 83 ARG A C 1
ATOM 650 O O . ARG A 1 83 ? -16.669 -1.916 -2.394 1.00 78.50 83 ARG A O 1
ATOM 657 N N . SER A 1 84 ? -16.089 -0.180 -1.093 1.00 75.44 84 SER A N 1
ATOM 658 C CA . SER A 1 84 ? -15.608 0.652 -2.201 1.00 75.44 84 SER A CA 1
ATOM 659 C C . SER A 1 84 ? -14.247 0.220 -2.751 1.00 75.44 84 SER A C 1
ATOM 661 O O . SER A 1 84 ? -13.952 0.513 -3.907 1.00 75.44 84 SER A O 1
ATOM 663 N N . LEU A 1 85 ? -13.450 -0.491 -1.950 1.00 77.06 85 LEU A N 1
ATOM 664 C CA . LEU A 1 85 ? -12.171 -1.071 -2.361 1.00 77.06 85 LEU A CA 1
ATOM 665 C C . LEU A 1 85 ? -12.321 -2.479 -2.906 1.00 77.06 85 LEU A C 1
ATOM 667 O O . LEU A 1 85 ? -11.519 -2.893 -3.743 1.00 77.06 85 LEU A O 1
ATOM 671 N N . MET A 1 86 ? -13.308 -3.226 -2.402 1.00 71.81 86 MET A N 1
ATOM 672 C CA . MET A 1 86 ? -13.412 -4.642 -2.701 1.00 71.81 86 MET A CA 1
ATOM 673 C C . MET A 1 86 ? -13.724 -4.881 -4.182 1.00 71.81 86 MET A C 1
ATOM 675 O O . MET A 1 86 ? -14.785 -4.504 -4.684 1.00 71.81 86 MET A O 1
ATOM 679 N N . PRO A 1 87 ? -12.818 -5.550 -4.901 1.00 62.06 87 PRO A N 1
ATOM 680 C CA . PRO A 1 87 ? -12.928 -5.731 -6.335 1.00 62.06 87 PRO A CA 1
ATOM 681 C C . PRO A 1 87 ? -13.842 -6.917 -6.655 1.00 62.06 87 PRO A C 1
ATOM 683 O O . PRO A 1 87 ? -13.395 -8.052 -6.818 1.00 62.06 87 PRO A O 1
ATOM 686 N N . VAL A 1 88 ? -15.144 -6.668 -6.759 1.00 62.66 88 VAL A N 1
ATOM 687 C CA . VAL A 1 88 ? -16.099 -7.688 -7.214 1.00 62.66 88 VAL A CA 1
ATOM 688 C C . VAL A 1 88 ? -15.966 -7.870 -8.732 1.00 62.66 88 VAL A C 1
ATOM 690 O O . VAL A 1 88 ? -16.024 -6.900 -9.484 1.00 62.66 88 VAL A O 1
ATOM 693 N N . GLY A 1 89 ? -15.783 -9.115 -9.186 1.00 62.12 89 GLY A N 1
ATOM 694 C CA . GLY A 1 89 ? -15.860 -9.484 -10.608 1.00 62.12 89 GLY A CA 1
ATOM 695 C C . GLY A 1 89 ? -14.668 -9.075 -11.484 1.00 62.12 89 GLY A C 1
ATOM 696 O O . GLY A 1 89 ? -14.837 -8.906 -12.689 1.00 62.12 89 GLY A O 1
ATOM 697 N N . ARG A 1 90 ? -13.470 -8.888 -10.915 1.00 67.50 90 ARG A N 1
ATOM 698 C CA . ARG A 1 90 ? -12.284 -8.467 -11.684 1.00 67.50 90 ARG A CA 1
ATOM 699 C C . ARG A 1 90 ? -11.478 -9.632 -12.259 1.00 67.50 90 ARG A C 1
ATOM 701 O O . ARG A 1 90 ? -11.405 -10.681 -11.618 1.00 67.50 90 ARG A O 1
ATOM 708 N N . PRO A 1 91 ? -10.833 -9.440 -13.429 1.00 66.75 91 PRO A N 1
ATOM 709 C CA . PRO A 1 91 ? -9.917 -10.430 -13.980 1.00 66.75 91 PRO A CA 1
ATOM 710 C C . PRO A 1 91 ? -8.724 -10.640 -13.039 1.00 66.75 91 PRO A C 1
ATOM 712 O O . PRO A 1 91 ? -8.226 -9.691 -12.431 1.00 66.75 91 PRO A O 1
ATOM 715 N N . MET A 1 92 ? -8.294 -11.895 -12.923 1.00 76.19 92 MET A N 1
ATOM 716 C CA . MET A 1 92 ? -7.146 -12.314 -12.118 1.00 76.19 92 MET A CA 1
ATOM 717 C C . MET A 1 92 ? -5.868 -12.324 -12.975 1.00 76.19 92 MET A C 1
ATOM 719 O O . MET A 1 92 ? -5.963 -12.617 -14.167 1.00 76.19 92 MET A O 1
ATOM 723 N N . PRO A 1 93 ? -4.686 -12.056 -12.393 1.00 85.12 93 PRO A N 1
ATOM 724 C CA . PRO A 1 93 ? -4.440 -11.783 -10.980 1.00 85.12 93 PRO A CA 1
ATOM 725 C C . PRO A 1 93 ? -4.813 -10.350 -10.597 1.00 85.12 93 PRO A C 1
ATOM 727 O O . PRO A 1 93 ? -4.722 -9.404 -11.380 1.00 85.12 93 PRO A O 1
ATOM 730 N N . LEU A 1 94 ? -5.202 -10.211 -9.340 1.00 87.81 94 LEU A N 1
ATOM 731 C CA . LEU A 1 94 ? -5.569 -8.952 -8.729 1.00 87.81 94 LEU A CA 1
ATOM 732 C C . LEU A 1 94 ? -4.733 -8.768 -7.469 1.00 87.81 94 LEU A C 1
ATOM 734 O O . LEU A 1 94 ? -4.729 -9.632 -6.588 1.00 87.81 94 LEU A O 1
ATOM 738 N N . VAL A 1 95 ? -4.054 -7.633 -7.394 1.00 90.44 95 VAL A N 1
ATOM 739 C CA . VAL A 1 95 ? -3.106 -7.307 -6.334 1.00 90.44 95 VAL A CA 1
ATOM 740 C C . VAL A 1 95 ? -3.570 -6.039 -5.621 1.00 90.44 95 VAL A C 1
ATOM 742 O O . VAL A 1 95 ? -3.839 -5.029 -6.268 1.00 90.44 95 VAL A O 1
ATOM 745 N N . LEU A 1 96 ? -3.668 -6.080 -4.294 1.00 91.88 96 LEU A N 1
ATOM 746 C CA . LEU A 1 96 ? -3.739 -4.879 -3.466 1.00 91.88 96 LEU A CA 1
ATOM 747 C C . LEU A 1 96 ? -2.322 -4.466 -3.111 1.00 91.88 96 LEU A C 1
ATOM 749 O O . LEU A 1 96 ? -1.573 -5.260 -2.542 1.00 91.88 96 LEU A O 1
ATOM 753 N N . ALA A 1 97 ? -1.967 -3.236 -3.445 1.00 94.12 97 ALA A N 1
ATOM 754 C CA . ALA A 1 97 ? -0.684 -2.653 -3.103 1.00 94.12 97 ALA A CA 1
ATOM 755 C C . ALA A 1 97 ? -0.873 -1.539 -2.076 1.00 94.12 97 ALA A C 1
ATOM 757 O O . ALA A 1 97 ? -1.852 -0.799 -2.121 1.00 94.12 97 ALA A O 1
ATOM 758 N N . GLY A 1 98 ? 0.085 -1.397 -1.171 1.00 94.62 98 GLY A N 1
ATOM 759 C CA . GLY A 1 98 ? 0.118 -0.309 -0.200 1.00 94.62 98 GLY A CA 1
ATOM 760 C C . GLY A 1 98 ? 1.433 -0.322 0.562 1.00 94.62 98 GLY A C 1
ATOM 761 O O . GLY A 1 98 ? 2.118 -1.350 0.604 1.00 94.62 98 GLY A O 1
ATOM 762 N N . TYR A 1 99 ? 1.801 0.810 1.168 1.00 93.88 99 TYR A N 1
ATOM 763 C CA . TYR A 1 99 ? 3.097 0.930 1.842 1.00 93.88 99 TYR A CA 1
ATOM 764 C C . TYR A 1 99 ? 3.275 -0.146 2.918 1.00 93.88 99 TYR A C 1
ATOM 766 O O . TYR A 1 99 ? 4.200 -0.950 2.824 1.00 93.88 99 TYR A O 1
ATOM 774 N N . HIS A 1 100 ? 2.311 -0.256 3.837 1.00 90.62 100 HIS A N 1
ATOM 775 C CA . HIS A 1 100 ? 2.243 -1.328 4.830 1.00 90.62 100 HIS A CA 1
ATOM 776 C C . HIS A 1 100 ? 1.032 -2.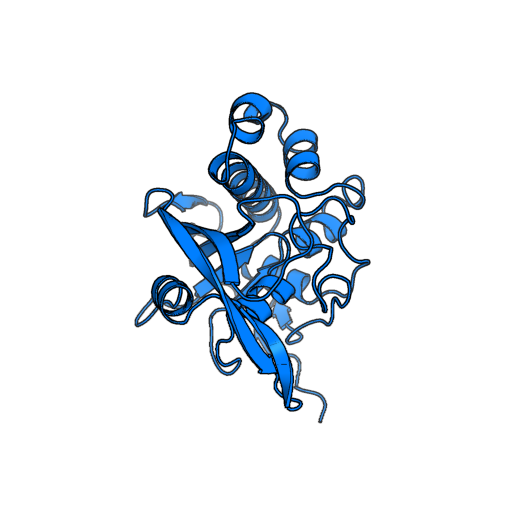249 4.592 1.00 90.62 100 HIS A C 1
ATOM 778 O O . HIS A 1 100 ? 0.150 -2.388 5.441 1.00 90.62 100 HIS A O 1
ATOM 784 N N . MET A 1 101 ? 0.972 -2.913 3.434 1.00 90.25 101 MET A N 1
ATOM 785 C CA . MET A 1 101 ? -0.238 -3.630 2.996 1.00 90.25 101 MET A CA 1
ATOM 786 C C . MET A 1 101 ? -0.743 -4.714 3.969 1.00 90.25 101 MET A C 1
ATOM 788 O O . MET A 1 101 ? -1.947 -4.811 4.173 1.00 90.25 101 MET A O 1
ATOM 792 N N . SER A 1 102 ? 0.122 -5.482 4.644 1.00 84.06 102 SER A N 1
ATOM 793 C CA . SER A 1 102 ? -0.338 -6.473 5.646 1.00 84.06 102 SER A CA 1
ATOM 794 C C . SER A 1 102 ? -1.033 -5.832 6.861 1.00 84.06 102 SER A C 1
ATOM 796 O O . SER A 1 102 ? -1.900 -6.439 7.488 1.00 84.06 102 SER A O 1
ATOM 798 N N . PHE A 1 103 ? -0.694 -4.586 7.207 1.00 87.25 103 PHE A N 1
ATOM 799 C CA . PHE A 1 103 ? -1.421 -3.820 8.219 1.00 87.25 103 PHE A CA 1
ATOM 800 C C . PHE A 1 103 ? -2.727 -3.257 7.647 1.00 87.25 103 PHE A C 1
ATOM 802 O O . PHE A 1 103 ? -3.791 -3.498 8.211 1.00 87.25 103 PHE A O 1
ATOM 809 N N . LEU A 1 104 ? -2.671 -2.605 6.480 1.00 89.69 104 LEU A N 1
ATOM 810 C CA . LEU A 1 104 ? -3.860 -2.055 5.817 1.00 89.69 104 LEU A CA 1
ATOM 811 C C . LEU A 1 104 ? -4.917 -3.134 5.532 1.00 89.69 104 LEU A C 1
ATOM 813 O O . LEU A 1 104 ? -6.112 -2.864 5.592 1.00 89.69 104 LEU A O 1
ATOM 817 N N . ARG A 1 105 ? -4.493 -4.374 5.262 1.00 85.31 105 ARG A N 1
ATOM 818 C CA . ARG A 1 105 ? -5.393 -5.516 5.072 1.00 85.31 105 ARG A CA 1
ATOM 819 C C . ARG A 1 105 ? -6.208 -5.825 6.326 1.00 85.31 105 ARG A C 1
ATOM 821 O O . ARG A 1 105 ? -7.405 -6.054 6.194 1.00 85.31 105 ARG A O 1
ATOM 828 N N . ARG A 1 106 ? -5.585 -5.788 7.508 1.00 83.75 106 ARG A N 1
ATOM 829 C CA . ARG A 1 106 ? -6.268 -5.958 8.803 1.00 83.75 106 ARG A CA 1
ATOM 830 C C . ARG A 1 106 ? -7.205 -4.789 9.089 1.00 83.75 106 ARG A C 1
ATOM 832 O O . ARG A 1 106 ? -8.366 -5.008 9.408 1.00 83.75 106 ARG A O 1
ATOM 839 N N . LEU A 1 107 ? -6.735 -3.567 8.837 1.00 87.81 107 LEU A N 1
ATOM 840 C CA . LEU A 1 107 ? -7.528 -2.343 8.968 1.00 87.81 107 LEU A CA 1
ATOM 841 C C . LEU A 1 107 ? -8.784 -2.351 8.075 1.00 87.81 107 LEU A C 1
ATOM 843 O O . LEU A 1 107 ? -9.802 -1.764 8.416 1.00 87.81 107 LEU A O 1
ATOM 847 N N . MET A 1 108 ? -8.748 -3.034 6.933 1.00 86.88 108 MET A N 1
ATOM 848 C CA . MET A 1 108 ? -9.910 -3.182 6.057 1.00 86.88 108 MET A CA 1
ATOM 849 C C . MET A 1 108 ? -10.981 -4.160 6.577 1.00 86.88 108 MET A C 1
ATOM 851 O O . MET A 1 108 ? -12.082 -4.146 6.039 1.00 86.88 108 MET A O 1
ATOM 855 N N . GLY A 1 109 ? -10.692 -5.005 7.575 1.00 73.06 109 GLY A N 1
ATOM 856 C CA . GLY A 1 109 ? -11.683 -5.879 8.229 1.00 73.06 109 GLY A CA 1
ATOM 857 C C . GLY A 1 109 ? -12.306 -6.982 7.355 1.00 73.06 109 GLY A C 1
ATOM 858 O O . GLY A 1 109 ? -13.295 -7.597 7.745 1.00 73.06 109 GLY A O 1
ATOM 859 N N . GLY A 1 110 ? -11.770 -7.233 6.157 1.00 66.56 110 GLY A N 1
ATOM 860 C CA . GLY A 1 110 ? -12.338 -8.181 5.195 1.00 66.56 110 GLY A CA 1
ATOM 861 C C . GLY A 1 110 ? -11.845 -9.624 5.357 1.00 66.56 110 GLY A C 1
ATOM 862 O O . GLY A 1 110 ? -10.694 -9.823 5.740 1.00 66.56 110 GLY A O 1
ATOM 863 N N . PRO A 1 111 ? -12.644 -10.639 4.964 1.00 60.62 111 PRO A N 1
ATOM 864 C CA . PRO A 1 111 ? -12.241 -12.044 5.041 1.00 60.62 111 PRO A CA 1
ATOM 865 C C . PRO A 1 111 ? -10.942 -12.330 4.264 1.00 60.62 111 PRO A C 1
ATOM 867 O O . PRO A 1 111 ? -10.694 -11.780 3.182 1.00 60.62 111 PRO A O 1
ATOM 870 N N . HIS A 1 112 ? -10.117 -13.224 4.814 1.00 58.62 112 HIS A N 1
ATOM 871 C CA . HIS A 1 112 ? -8.785 -13.587 4.309 1.00 58.62 112 HIS A CA 1
ATOM 872 C C . HIS A 1 112 ? -8.800 -14.652 3.193 1.00 58.62 112 HIS A C 1
ATOM 874 O O . HIS A 1 112 ? -7.753 -15.024 2.660 1.00 58.62 112 HIS A O 1
ATOM 880 N N . ASP A 1 113 ? -9.976 -15.149 2.807 1.00 51.22 113 ASP A N 1
ATOM 881 C CA . ASP A 1 113 ? -10.062 -16.466 2.168 1.00 51.22 113 ASP A CA 1
ATOM 882 C C . ASP A 1 113 ? -9.803 -16.515 0.657 1.00 51.22 113 ASP A C 1
ATOM 884 O O . ASP A 1 113 ? -9.671 -17.610 0.106 1.00 51.22 113 ASP A O 1
ATOM 888 N N . ARG A 1 114 ? -9.697 -15.387 -0.055 1.00 59.31 114 ARG A N 1
ATOM 889 C CA . ARG A 1 114 ? -9.539 -15.366 -1.527 1.00 59.31 114 ARG A CA 1
ATOM 890 C C . ARG A 1 114 ? -8.715 -14.166 -2.002 1.00 59.31 114 ARG A C 1
ATOM 892 O O . ARG A 1 114 ? -8.605 -13.206 -1.238 1.00 59.31 114 ARG A O 1
ATOM 899 N N . PRO A 1 115 ? -8.156 -14.195 -3.240 1.00 63.56 115 PRO A N 1
ATOM 900 C CA . PRO A 1 115 ? -7.543 -13.013 -3.841 1.00 63.56 115 PRO A CA 1
ATOM 901 C C . PRO A 1 115 ? -8.437 -11.790 -3.628 1.00 63.56 115 PRO A C 1
ATOM 903 O O . PRO A 1 115 ? -9.668 -11.897 -3.700 1.00 63.56 115 PRO A O 1
ATOM 906 N N . PRO A 1 116 ? -7.829 -10.640 -3.329 1.00 79.38 116 PRO A N 1
ATOM 907 C CA . PRO A 1 116 ? -6.549 -10.181 -3.881 1.00 79.38 116 PRO A CA 1
ATOM 908 C C . PRO A 1 116 ? -5.263 -10.666 -3.188 1.00 79.38 116 PRO A C 1
ATOM 910 O O . PRO A 1 116 ? -5.253 -10.943 -1.993 1.00 79.38 116 PRO A O 1
ATOM 913 N N . PHE A 1 117 ? -4.164 -10.719 -3.948 1.00 87.94 117 PHE A N 1
ATOM 914 C CA . PHE A 1 117 ? -2.806 -10.868 -3.409 1.00 87.94 117 PHE A CA 1
ATOM 915 C C . PHE A 1 117 ? -2.329 -9.552 -2.781 1.00 87.94 117 PHE A C 1
ATOM 917 O O . PHE A 1 117 ? -2.680 -8.483 -3.276 1.00 87.94 117 PHE A O 1
ATOM 924 N N . ASN A 1 118 ? -1.500 -9.611 -1.738 1.00 89.62 118 ASN A N 1
ATOM 925 C CA . ASN A 1 118 ? -0.953 -8.416 -1.092 1.00 89.62 118 ASN A CA 1
ATOM 926 C C . ASN A 1 118 ? 0.450 -8.099 -1.627 1.00 89.62 118 ASN A C 1
ATOM 928 O O . ASN A 1 118 ? 1.338 -8.950 -1.597 1.00 89.62 118 ASN A O 1
ATOM 932 N N . LEU A 1 119 ? 0.657 -6.854 -2.047 1.00 93.25 119 LEU A N 1
ATOM 933 C CA . LEU A 1 119 ? 1.956 -6.266 -2.352 1.00 93.25 119 LEU A CA 1
ATOM 934 C C . LEU A 1 119 ? 2.282 -5.200 -1.298 1.00 93.25 119 LEU A C 1
ATOM 936 O O . LEU A 1 119 ? 1.673 -4.132 -1.253 1.00 93.25 119 LEU A O 1
ATOM 940 N N . CYS A 1 120 ? 3.241 -5.501 -0.428 1.00 93.88 120 CYS A N 1
ATOM 941 C CA . CYS A 1 120 ? 3.702 -4.609 0.628 1.00 93.88 120 CYS A CA 1
ATOM 942 C C . CYS A 1 120 ? 4.935 -3.843 0.138 1.00 93.88 120 CYS A C 1
ATOM 944 O O . CYS A 1 120 ? 6.034 -4.407 0.094 1.00 93.88 120 CYS A O 1
ATOM 946 N N . LEU A 1 121 ? 4.758 -2.568 -0.230 1.00 95.00 121 LEU A N 1
ATOM 947 C CA . LEU A 1 121 ? 5.838 -1.772 -0.827 1.00 95.00 121 LEU A CA 1
ATOM 948 C C . LEU A 1 121 ? 7.022 -1.650 0.136 1.00 95.00 121 LEU A C 1
ATOM 950 O O . LEU A 1 121 ? 8.162 -1.824 -0.280 1.00 95.00 121 LEU A O 1
ATOM 954 N N . TYR A 1 122 ? 6.756 -1.454 1.430 1.00 93.25 122 TYR A N 1
ATOM 955 C CA . TYR A 1 122 ? 7.791 -1.368 2.457 1.00 93.25 122 TYR A CA 1
ATOM 956 C C . TYR A 1 122 ? 8.700 -2.606 2.492 1.00 93.25 122 TYR A C 1
ATOM 958 O O . TYR A 1 122 ? 9.926 -2.489 2.511 1.00 93.25 122 TYR A O 1
ATOM 966 N N . ARG A 1 123 ? 8.114 -3.811 2.432 1.00 92.00 123 ARG A N 1
ATOM 967 C CA . ARG A 1 123 ? 8.883 -5.067 2.406 1.00 92.00 123 ARG A CA 1
ATOM 968 C C . ARG A 1 123 ? 9.707 -5.189 1.128 1.00 92.00 123 ARG A C 1
ATOM 970 O O . ARG A 1 123 ? 10.879 -5.548 1.203 1.00 92.00 123 ARG A O 1
ATOM 977 N N . GLY A 1 124 ? 9.124 -4.847 -0.023 1.00 92.62 124 GLY A N 1
ATOM 978 C CA . GLY A 1 124 ? 9.841 -4.831 -1.300 1.00 92.62 124 GLY A CA 1
ATOM 979 C C . GLY A 1 124 ? 11.040 -3.879 -1.281 1.00 92.62 124 GLY A C 1
ATOM 980 O O . GLY A 1 124 ? 12.147 -4.267 -1.653 1.00 92.62 124 GLY A O 1
ATOM 981 N N . LEU A 1 125 ? 10.847 -2.662 -0.772 1.00 93.00 125 LEU A N 1
ATOM 982 C CA . LEU A 1 125 ? 11.901 -1.653 -0.661 1.00 93.00 125 LEU A CA 1
ATOM 983 C C . LEU A 1 125 ? 13.005 -2.085 0.292 1.00 93.00 125 LEU A C 1
ATOM 985 O O . LEU A 1 125 ? 14.171 -1.940 -0.044 1.00 93.00 125 LEU A O 1
ATOM 989 N N . ARG A 1 126 ? 12.677 -2.689 1.437 1.00 91.12 126 ARG A N 1
ATOM 990 C CA . ARG A 1 126 ? 13.701 -3.152 2.382 1.00 91.12 126 ARG A CA 1
ATOM 991 C C . ARG A 1 126 ? 14.613 -4.229 1.786 1.00 91.12 126 ARG A C 1
ATOM 993 O O . ARG A 1 126 ? 15.785 -4.295 2.141 1.00 91.12 126 ARG A O 1
ATOM 1000 N N . GLN A 1 127 ? 14.088 -5.053 0.879 1.00 91.12 127 GLN A N 1
ATOM 1001 C CA . GLN A 1 127 ? 14.859 -6.097 0.199 1.00 91.12 127 GLN A CA 1
ATOM 1002 C C . GLN A 1 127 ? 15.675 -5.552 -0.983 1.00 91.12 127 GLN A C 1
ATOM 1004 O O . GLN A 1 127 ? 16.807 -5.976 -1.196 1.00 91.12 127 GLN A O 1
ATOM 1009 N N . LEU A 1 128 ? 15.116 -4.619 -1.760 1.00 92.31 128 LEU A N 1
ATOM 1010 C CA . LEU A 1 128 ? 15.729 -4.142 -3.009 1.00 92.31 128 LEU A CA 1
ATOM 1011 C C . LEU A 1 128 ? 16.523 -2.837 -2.855 1.00 92.31 128 LEU A C 1
ATOM 1013 O O . LEU A 1 128 ? 17.428 -2.566 -3.645 1.00 92.31 128 LEU A O 1
ATOM 1017 N N . CYS A 1 129 ? 16.183 -2.026 -1.861 1.00 92.38 129 CYS A N 1
ATOM 1018 C CA . CYS A 1 129 ? 16.742 -0.709 -1.571 1.00 92.38 129 CYS A CA 1
ATOM 1019 C C . CYS A 1 129 ? 17.065 -0.585 -0.067 1.00 92.38 129 CYS A C 1
ATOM 1021 O O . CYS A 1 129 ? 16.474 0.242 0.626 1.00 92.38 129 CYS A O 1
ATOM 1023 N N . PRO A 1 130 ? 17.983 -1.396 0.489 1.00 88.88 130 PRO A N 1
ATOM 1024 C CA . PRO A 1 130 ? 18.192 -1.462 1.939 1.00 88.88 130 PRO A CA 1
ATOM 1025 C C . PRO A 1 130 ? 18.654 -0.140 2.575 1.00 88.88 130 PRO A C 1
ATOM 1027 O O . PRO A 1 130 ? 18.502 0.031 3.778 1.00 88.88 130 PRO A O 1
ATOM 1030 N N . TRP A 1 131 ? 19.189 0.806 1.799 1.00 89.25 131 TRP A N 1
ATOM 1031 C CA . TRP A 1 131 ? 19.627 2.112 2.306 1.00 89.25 131 TRP A CA 1
ATOM 1032 C C . TRP A 1 131 ? 18.475 3.057 2.680 1.00 89.25 131 TRP A C 1
ATOM 1034 O O . TRP A 1 131 ? 18.707 3.987 3.440 1.00 89.25 131 TRP A O 1
ATOM 1044 N N . VAL A 1 132 ? 17.243 2.815 2.203 1.00 88.69 132 VAL A N 1
ATOM 1045 C CA . VAL A 1 132 ? 16.048 3.597 2.599 1.00 88.69 132 VAL A CA 1
ATOM 1046 C C . VAL A 1 132 ? 15.242 2.931 3.714 1.00 88.69 132 VAL A C 1
ATOM 1048 O O . VAL A 1 132 ? 14.113 3.314 3.997 1.00 88.69 132 VAL A O 1
ATOM 1051 N N . ALA A 1 133 ? 15.792 1.889 4.338 1.00 77.00 133 ALA A N 1
ATOM 1052 C CA . ALA A 1 133 ? 15.061 1.030 5.263 1.00 77.00 133 ALA A CA 1
ATOM 1053 C C . ALA A 1 133 ? 14.530 1.745 6.520 1.00 77.00 133 ALA A C 1
ATOM 1055 O O . ALA A 1 133 ? 13.545 1.284 7.108 1.00 77.00 133 ALA A O 1
ATOM 1056 N N . ASP A 1 134 ? 15.172 2.847 6.906 1.00 82.94 134 ASP A N 1
ATOM 1057 C CA . ASP A 1 134 ? 14.823 3.649 8.081 1.00 82.94 134 ASP A CA 1
ATOM 1058 C C . ASP A 1 134 ? 13.921 4.844 7.734 1.00 82.94 134 ASP A C 1
ATOM 1060 O O . ASP A 1 134 ? 13.612 5.652 8.604 1.00 82.94 134 ASP A O 1
ATOM 1064 N N . PHE A 1 135 ? 13.484 4.969 6.477 1.00 90.25 135 PHE A N 1
ATOM 1065 C CA . PHE A 1 135 ? 12.658 6.079 6.008 1.00 90.25 135 PHE A CA 1
ATOM 1066 C C . PHE A 1 135 ? 11.184 5.686 5.911 1.00 90.25 135 PHE A C 1
ATOM 1068 O O . PHE A 1 135 ? 10.850 4.618 5.386 1.00 90.25 135 PHE A O 1
ATOM 1075 N N . GLY A 1 136 ? 10.289 6.578 6.350 1.00 90.94 136 GLY A N 1
ATOM 1076 C CA . GLY A 1 136 ? 8.860 6.477 6.065 1.00 90.94 136 GLY A CA 1
ATOM 1077 C C . GLY A 1 136 ? 8.555 6.528 4.562 1.00 90.94 136 GLY A C 1
ATOM 1078 O O . GLY A 1 136 ? 9.439 6.713 3.718 1.00 90.94 136 GLY A O 1
ATOM 1079 N N . LEU A 1 137 ? 7.282 6.378 4.202 1.00 93.88 137 LEU A N 1
ATOM 1080 C CA . LEU A 1 137 ? 6.791 6.335 2.822 1.00 93.88 137 LEU A CA 1
ATOM 1081 C C . LEU A 1 137 ? 7.269 7.540 2.008 1.00 93.88 137 LEU A C 1
ATOM 1083 O O . LEU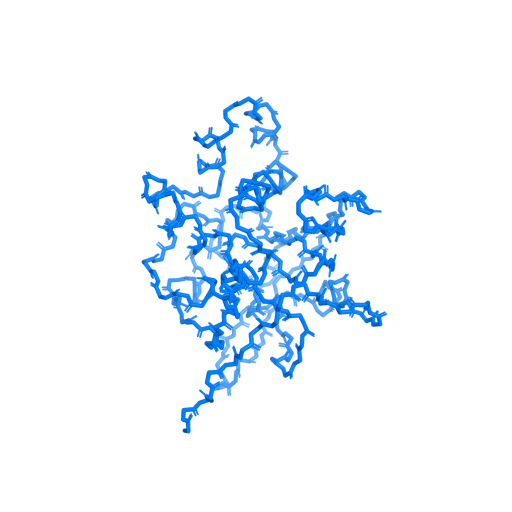 A 1 137 ? 7.842 7.389 0.932 1.00 93.88 137 LEU A O 1
ATOM 1087 N N . GLN A 1 138 ? 7.025 8.745 2.518 1.00 93.25 138 GLN A N 1
ATOM 1088 C CA . GLN A 1 138 ? 7.312 9.971 1.780 1.00 93.25 138 GLN A CA 1
ATOM 1089 C C . GLN A 1 138 ? 8.817 10.194 1.620 1.00 93.25 138 GLN A C 1
ATOM 1091 O O . GLN A 1 138 ? 9.266 10.529 0.528 1.00 93.25 138 GLN A O 1
ATOM 1096 N N . LEU A 1 139 ? 9.600 9.957 2.675 1.00 93.12 139 LEU A N 1
ATOM 1097 C CA . LEU A 1 139 ? 11.049 10.134 2.634 1.00 93.12 139 LEU A CA 1
ATOM 1098 C C . LEU A 1 139 ? 11.721 9.084 1.737 1.00 93.12 139 LEU A C 1
ATOM 1100 O O . LEU A 1 139 ? 12.584 9.434 0.939 1.00 93.12 139 LEU A O 1
ATOM 1104 N N . SER A 1 140 ? 11.257 7.829 1.778 1.00 94.88 140 SER A N 1
ATOM 1105 C CA . SER A 1 140 ? 11.697 6.781 0.846 1.00 94.88 140 SER A CA 1
ATOM 1106 C C . SER A 1 140 ? 11.458 7.178 -0.612 1.00 94.88 140 SER A C 1
ATOM 1108 O O . SER A 1 140 ? 12.310 6.947 -1.467 1.00 94.88 140 SER A O 1
ATOM 1110 N N . ALA A 1 141 ? 10.293 7.761 -0.909 1.00 95.25 141 ALA A N 1
ATOM 1111 C CA . ALA A 1 141 ? 9.937 8.171 -2.263 1.00 95.25 141 ALA A CA 1
ATOM 1112 C C . ALA A 1 141 ? 10.791 9.349 -2.754 1.00 95.25 141 ALA A C 1
ATOM 1114 O O . ALA A 1 141 ? 11.274 9.318 -3.883 1.00 95.25 141 ALA A O 1
ATOM 1115 N N . ILE A 1 142 ? 11.027 10.339 -1.887 1.00 94.62 142 ILE A N 1
ATOM 1116 C CA . ILE A 1 142 ? 11.894 11.490 -2.171 1.00 94.62 142 ILE A CA 1
ATOM 1117 C C . ILE A 1 142 ? 13.340 11.049 -2.416 1.00 94.62 142 ILE A C 1
ATOM 1119 O O . ILE A 1 142 ? 13.967 11.535 -3.351 1.00 94.62 142 ILE A O 1
ATOM 1123 N N . GLU A 1 143 ? 13.856 10.124 -1.606 1.00 94.88 143 GLU A N 1
ATOM 1124 C CA . GLU A 1 143 ? 15.225 9.620 -1.749 1.00 94.88 143 GLU A CA 1
ATOM 1125 C C . GLU A 1 143 ?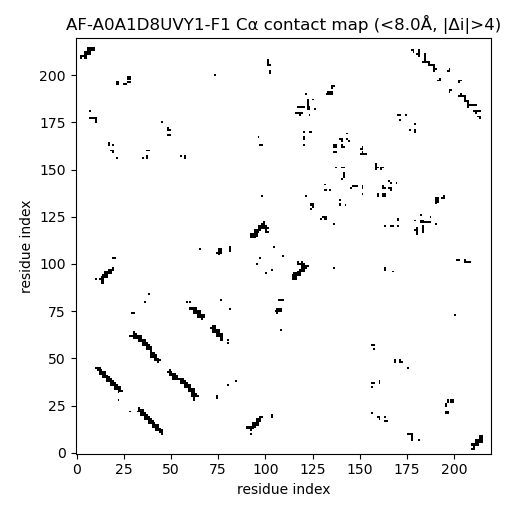 15.420 8.851 -3.063 1.00 94.88 143 GLU A C 1
ATOM 1127 O O . GLU A 1 143 ? 16.455 8.969 -3.715 1.00 94.88 143 GLU A O 1
ATOM 1132 N N . LEU A 1 144 ? 14.431 8.046 -3.463 1.00 94.56 144 LEU A N 1
ATOM 1133 C CA . LEU A 1 144 ? 14.549 7.186 -4.642 1.00 94.56 144 LEU A CA 1
ATOM 1134 C C . LEU A 1 144 ? 14.215 7.897 -5.957 1.00 94.56 144 LEU A C 1
ATOM 1136 O O . LEU A 1 144 ? 14.740 7.491 -6.993 1.00 94.56 144 LEU A O 1
ATOM 1140 N N . VAL A 1 145 ? 13.338 8.905 -5.929 1.00 94.50 145 VAL A N 1
ATOM 1141 C CA . VAL A 1 145 ? 12.852 9.628 -7.118 1.00 94.50 145 VAL A CA 1
ATOM 1142 C C . VAL A 1 145 ? 12.715 11.130 -6.801 1.00 94.50 145 VAL A C 1
ATOM 1144 O O . VAL A 1 145 ? 11.602 11.664 -6.694 1.00 94.50 145 VAL A O 1
ATOM 1147 N N . PRO A 1 146 ? 13.842 11.839 -6.604 1.00 92.44 146 PRO A N 1
ATOM 1148 C CA . PRO A 1 146 ? 13.849 13.236 -6.166 1.00 92.44 146 PRO A CA 1
ATOM 1149 C C . PRO A 1 146 ? 13.198 14.204 -7.166 1.00 92.44 146 PRO A C 1
ATOM 1151 O O . PRO A 1 146 ? 12.696 15.261 -6.779 1.00 92.44 146 PRO A O 1
ATOM 1154 N N . GLU A 1 147 ? 13.135 13.863 -8.451 1.00 92.94 147 GLU A N 1
ATOM 1155 C CA . GLU A 1 147 ? 12.449 14.660 -9.473 1.00 92.94 147 GLU A CA 1
ATOM 1156 C C . GLU A 1 147 ? 10.945 14.849 -9.188 1.00 92.94 147 GLU A C 1
ATOM 1158 O O . GLU A 1 147 ? 10.357 15.844 -9.617 1.00 92.94 147 GLU A O 1
ATOM 1163 N N . ASN A 1 148 ? 10.335 13.959 -8.395 1.00 91.25 148 ASN A N 1
ATOM 1164 C CA . ASN A 1 148 ? 8.919 14.014 -8.026 1.00 91.25 148 ASN A CA 1
ATOM 1165 C C . ASN A 1 148 ? 8.646 14.748 -6.696 1.00 91.25 148 ASN A C 1
ATOM 1167 O O . ASN A 1 148 ? 7.491 14.811 -6.259 1.00 91.25 148 ASN A O 1
ATOM 1171 N N . ILE A 1 149 ? 9.657 15.366 -6.066 1.00 91.44 149 ILE A N 1
ATOM 1172 C CA . ILE A 1 149 ? 9.504 16.138 -4.814 1.00 91.44 149 ILE A CA 1
ATOM 1173 C C . ILE A 1 149 ? 8.311 17.116 -4.848 1.00 91.44 149 ILE A C 1
ATOM 1175 O O . ILE A 1 149 ? 7.526 17.110 -3.894 1.00 91.44 149 ILE A O 1
ATOM 1179 N N . PRO A 1 150 ? 8.087 17.930 -5.906 1.00 90.94 150 PRO A N 1
ATOM 1180 C CA . PRO A 1 150 ? 6.970 18.882 -5.932 1.00 90.94 150 PRO A CA 1
ATOM 1181 C C . PRO A 1 150 ? 5.582 18.231 -5.892 1.00 90.94 150 PRO A C 1
ATOM 1183 O O . PRO A 1 150 ? 4.598 18.893 -5.561 1.00 90.94 150 PRO A O 1
ATOM 1186 N N . LEU A 1 151 ? 5.475 16.956 -6.274 1.00 88.31 151 LEU A N 1
ATOM 1187 C CA . LEU A 1 151 ? 4.241 16.181 -6.197 1.00 88.31 151 LEU A CA 1
ATOM 1188 C C . LEU A 1 151 ? 4.057 15.596 -4.788 1.00 88.31 151 LEU A C 1
ATOM 1190 O O . LEU A 1 151 ? 2.972 15.702 -4.217 1.00 88.31 151 LEU A O 1
ATOM 1194 N N . MET A 1 152 ? 5.130 15.048 -4.214 1.00 89.50 152 MET A N 1
ATOM 1195 C CA . MET A 1 152 ? 5.133 14.366 -2.912 1.00 89.50 152 MET A CA 1
ATOM 1196 C C . MET A 1 152 ? 5.090 15.312 -1.712 1.00 89.50 152 MET A C 1
ATOM 1198 O O . MET A 1 152 ? 4.791 14.875 -0.609 1.00 89.50 152 MET A O 1
ATOM 1202 N N . THR A 1 153 ? 5.406 16.595 -1.892 1.00 86.19 153 THR A N 1
ATOM 1203 C CA . THR A 1 153 ? 5.431 17.605 -0.812 1.00 86.19 153 THR A CA 1
ATOM 1204 C C . THR A 1 153 ? 4.196 18.507 -0.788 1.00 86.19 153 THR A C 1
ATOM 1206 O O . THR A 1 153 ? 4.129 19.454 -0.004 1.00 86.19 153 THR A O 1
ATOM 1209 N N . ARG A 1 154 ? 3.190 18.221 -1.626 1.00 87.31 154 ARG A N 1
ATOM 1210 C CA . ARG A 1 154 ? 1.900 18.926 -1.585 1.00 87.31 154 ARG A CA 1
ATOM 1211 C C . ARG A 1 154 ? 1.176 18.655 -0.267 1.00 87.31 154 ARG A C 1
ATOM 1213 O O . ARG A 1 154 ? 1.433 17.670 0.419 1.00 87.31 154 ARG A O 1
ATOM 1220 N N . SER A 1 155 ? 0.235 19.524 0.081 1.00 81.81 155 SER A N 1
ATOM 1221 C CA . SER A 1 155 ? -0.620 19.295 1.239 1.00 81.81 155 SER A CA 1
ATOM 1222 C C . SER A 1 155 ? -1.661 18.208 0.958 1.00 81.81 155 SER A C 1
ATOM 1224 O O . SER A 1 155 ? -2.227 18.111 -0.133 1.00 81.81 155 SER A O 1
ATOM 1226 N N . GLY A 1 156 ? -1.954 17.414 1.987 1.00 83.94 156 GLY A N 1
ATOM 1227 C CA . GLY A 1 156 ? -3.066 16.471 1.987 1.00 83.94 156 GLY A CA 1
ATOM 1228 C C . GLY A 1 156 ? -2.729 15.049 1.516 1.00 83.94 156 GLY A C 1
ATOM 1229 O O . GLY A 1 156 ? -1.592 14.730 1.167 1.00 83.94 156 GLY A O 1
ATOM 1230 N N . PRO A 1 157 ? -3.740 14.164 1.508 1.00 86.56 157 PRO A N 1
ATOM 1231 C CA . PRO A 1 157 ? -3.557 12.721 1.338 1.00 86.56 157 PRO A CA 1
ATOM 1232 C C . PRO A 1 157 ? -3.091 12.323 -0.070 1.00 86.56 157 PRO A C 1
ATOM 1234 O O . PRO A 1 157 ? -2.473 11.277 -0.247 1.00 86.56 157 PRO A O 1
ATOM 1237 N N . GLN A 1 158 ? -3.319 13.173 -1.076 1.00 90.06 158 GLN A N 1
ATOM 1238 C CA . GLN A 1 158 ? -2.854 12.928 -2.444 1.00 90.06 158 GLN A CA 1
ATOM 1239 C C . GLN A 1 158 ? -1.327 12.938 -2.566 1.00 90.06 158 GLN A C 1
ATOM 1241 O O . GLN A 1 158 ? -0.785 12.188 -3.370 1.00 90.06 158 GLN A O 1
ATOM 1246 N N . ALA A 1 159 ? -0.627 13.749 -1.767 1.00 91.69 159 ALA A N 1
ATOM 1247 C CA . ALA A 1 159 ? 0.833 13.804 -1.797 1.00 91.69 159 ALA A CA 1
ATOM 1248 C C . ALA A 1 159 ? 1.445 12.487 -1.309 1.00 91.69 159 ALA A C 1
ATOM 1250 O O . ALA A 1 159 ? 2.340 11.928 -1.938 1.00 91.69 159 ALA A O 1
ATOM 1251 N N . ARG A 1 160 ? 0.883 11.939 -0.227 1.00 92.94 160 ARG A N 1
ATOM 1252 C CA . ARG A 1 160 ? 1.259 10.628 0.300 1.00 92.94 1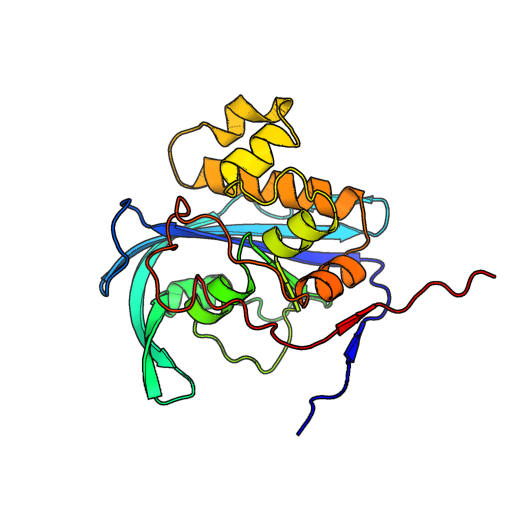60 ARG A CA 1
ATOM 1253 C C . ARG A 1 160 ? 0.903 9.497 -0.667 1.00 92.94 160 ARG A C 1
ATOM 1255 O O . ARG A 1 160 ? 1.710 8.590 -0.861 1.00 92.94 160 ARG A O 1
ATOM 1262 N N . PHE A 1 161 ? -0.260 9.576 -1.314 1.00 94.81 161 PHE A N 1
ATOM 1263 C CA . PHE A 1 161 ? -0.642 8.615 -2.346 1.00 94.81 161 PHE A CA 1
ATOM 1264 C C . PHE A 1 161 ? 0.335 8.629 -3.531 1.00 94.81 161 PHE A C 1
ATOM 1266 O O . PHE A 1 161 ? 0.771 7.569 -3.969 1.00 94.81 161 PHE A O 1
ATOM 1273 N N . ALA A 1 162 ? 0.764 9.810 -3.986 1.00 94.62 162 ALA A N 1
ATOM 1274 C CA . ALA A 1 162 ? 1.765 9.942 -5.044 1.00 94.62 162 ALA A CA 1
ATOM 1275 C C . ALA A 1 162 ? 3.135 9.353 -4.654 1.00 94.62 162 ALA A C 1
ATOM 1277 O O . ALA A 1 162 ? 3.823 8.772 -5.497 1.00 94.62 162 ALA A O 1
ATOM 1278 N N . SER A 1 163 ? 3.523 9.443 -3.376 1.00 95.56 163 SER A N 1
ATOM 1279 C CA . SER A 1 163 ? 4.704 8.741 -2.857 1.00 95.56 163 SER A CA 1
ATOM 1280 C C . SER A 1 163 ? 4.555 7.223 -2.993 1.00 95.56 163 SER A C 1
ATOM 1282 O O . SER A 1 163 ? 5.481 6.551 -3.438 1.00 95.56 163 SER A O 1
ATOM 1284 N N . ALA A 1 164 ? 3.380 6.674 -2.669 1.00 95.88 164 ALA A N 1
ATOM 1285 C CA . ALA A 1 164 ? 3.108 5.246 -2.825 1.00 95.88 164 ALA A CA 1
ATOM 1286 C C . ALA A 1 164 ? 3.092 4.804 -4.298 1.00 95.88 164 ALA A C 1
ATOM 1288 O O . ALA A 1 164 ? 3.651 3.753 -4.608 1.00 95.88 164 ALA A O 1
ATOM 1289 N N . GLU A 1 165 ? 2.511 5.608 -5.197 1.00 95.06 165 GLU A N 1
ATOM 1290 C CA . GLU A 1 165 ? 2.553 5.368 -6.649 1.00 95.06 165 GLU A CA 1
ATOM 1291 C C . GLU A 1 165 ? 3.997 5.319 -7.146 1.00 95.06 165 GLU A C 1
ATOM 1293 O O . GLU A 1 165 ? 4.401 4.355 -7.789 1.00 95.06 165 GLU A O 1
ATOM 1298 N N . THR A 1 166 ? 4.804 6.304 -6.756 1.00 94.38 166 THR A N 1
ATOM 1299 C CA . THR A 1 166 ? 6.203 6.384 -7.185 1.00 94.38 166 THR A CA 1
ATOM 1300 C C . THR A 1 166 ? 7.014 5.179 -6.710 1.00 94.38 166 THR A C 1
ATOM 1302 O O . THR A 1 166 ? 7.784 4.599 -7.472 1.00 94.38 166 THR A O 1
ATOM 1305 N N . LEU A 1 167 ? 6.832 4.757 -5.456 1.00 95.31 167 LEU A N 1
ATOM 1306 C CA . LEU A 1 167 ? 7.524 3.577 -4.934 1.00 95.31 167 LEU A CA 1
ATOM 1307 C C . LEU A 1 167 ? 7.051 2.282 -5.597 1.00 95.31 167 LEU A C 1
ATOM 1309 O O . LEU A 1 167 ? 7.860 1.375 -5.792 1.00 95.31 167 LEU A O 1
ATOM 1313 N N . LEU A 1 168 ? 5.769 2.183 -5.959 1.00 95.31 168 LEU A N 1
ATOM 1314 C CA . LEU A 1 168 ? 5.271 1.064 -6.751 1.00 95.31 168 LEU A CA 1
ATOM 1315 C C . LEU A 1 168 ? 5.976 1.011 -8.111 1.00 95.31 168 LEU A C 1
ATOM 1317 O O . LEU A 1 168 ? 6.489 -0.049 -8.465 1.00 95.31 168 LEU A O 1
ATOM 1321 N N . ASP A 1 169 ? 6.074 2.133 -8.823 1.00 92.69 169 ASP A N 1
ATOM 1322 C CA . ASP A 1 169 ? 6.749 2.199 -10.125 1.00 92.69 169 ASP A CA 1
ATOM 1323 C C . ASP A 1 169 ? 8.229 1.790 -10.024 1.00 92.69 169 ASP A C 1
ATOM 1325 O O . ASP A 1 169 ? 8.709 0.988 -10.829 1.00 92.69 169 ASP A O 1
ATOM 1329 N N . VAL A 1 170 ? 8.938 2.240 -8.979 1.00 93.12 170 VAL A N 1
ATOM 1330 C CA . VAL A 1 170 ? 10.327 1.824 -8.702 1.00 93.12 170 VAL A CA 1
ATOM 1331 C C . VAL A 1 170 ? 10.441 0.309 -8.512 1.00 93.12 170 VAL A C 1
ATOM 1333 O O . VAL A 1 170 ? 11.381 -0.310 -9.015 1.00 93.12 170 VAL A O 1
ATOM 1336 N N . LEU A 1 171 ? 9.509 -0.310 -7.783 1.00 93.88 171 LEU A N 1
ATOM 1337 C CA . LEU A 1 171 ? 9.518 -1.757 -7.557 1.00 93.88 171 LEU A CA 1
ATOM 1338 C C . LEU A 1 171 ? 9.194 -2.532 -8.840 1.00 93.88 171 LEU A C 1
ATOM 1340 O O . LEU A 1 171 ? 9.880 -3.511 -9.144 1.00 93.88 171 LEU A O 1
ATOM 1344 N N . LEU A 1 172 ? 8.193 -2.082 -9.601 1.00 92.31 172 LEU A N 1
ATOM 1345 C CA . LEU A 1 172 ? 7.780 -2.695 -10.868 1.00 92.31 172 LEU A CA 1
ATOM 1346 C C . LEU A 1 172 ? 8.877 -2.622 -11.936 1.00 92.31 172 LEU A C 1
ATOM 1348 O O . LEU A 1 172 ? 9.018 -3.551 -12.726 1.00 92.31 172 LEU A O 1
ATOM 1352 N N . ALA A 1 173 ? 9.696 -1.570 -11.926 1.00 91.25 173 ALA A N 1
ATOM 1353 C CA . ALA A 1 173 ? 10.857 -1.457 -12.807 1.00 91.25 173 ALA A CA 1
ATOM 1354 C C . ALA A 1 173 ? 11.976 -2.464 -12.475 1.00 91.25 173 ALA A C 1
ATOM 1356 O O . ALA A 1 173 ? 12.853 -2.703 -13.304 1.00 91.25 173 ALA A O 1
ATOM 1357 N N . ARG A 1 174 ? 11.977 -3.048 -11.267 1.00 90.94 174 ARG A N 1
ATOM 1358 C CA . ARG A 1 174 ? 13.032 -3.964 -10.805 1.00 90.94 174 ARG A CA 1
ATOM 1359 C C . ARG A 1 174 ? 12.657 -5.430 -10.913 1.00 90.94 174 ARG A C 1
ATOM 1361 O O . ARG A 1 174 ? 13.529 -6.250 -11.189 1.00 90.94 174 ARG A O 1
ATOM 1368 N N . LEU A 1 175 ? 11.406 -5.782 -10.626 1.00 91.44 175 LEU A N 1
ATOM 1369 C CA . LEU A 1 175 ? 10.962 -7.172 -10.589 1.00 91.44 175 LEU A CA 1
ATOM 1370 C C . LEU A 1 175 ? 9.522 -7.326 -11.089 1.00 91.44 175 LEU A C 1
ATOM 1372 O O . LEU A 1 175 ? 8.688 -6.455 -10.844 1.00 91.44 175 LEU A O 1
ATOM 1376 N N . PRO A 1 176 ? 9.190 -8.481 -11.694 1.00 91.06 176 PRO A N 1
ATOM 1377 C CA . PRO A 1 176 ? 7.817 -8.800 -12.053 1.00 91.06 176 PRO A CA 1
ATOM 1378 C C . PRO A 1 176 ? 6.925 -8.926 -10.809 1.00 91.06 176 PRO A C 1
ATOM 1380 O O . PRO A 1 176 ? 7.367 -9.310 -9.719 1.00 91.06 176 PRO A O 1
ATOM 1383 N N . VAL A 1 177 ? 5.632 -8.646 -10.990 1.00 92.31 177 VAL A N 1
ATOM 1384 C CA . VAL A 1 177 ? 4.644 -8.524 -9.903 1.00 92.31 177 VAL A CA 1
ATOM 1385 C C . VAL A 1 177 ? 4.548 -9.777 -9.033 1.00 92.31 177 VAL A C 1
ATOM 1387 O O . VAL A 1 177 ? 4.466 -9.667 -7.813 1.00 92.31 177 VAL A O 1
ATOM 1390 N N . ASN A 1 178 ? 4.595 -10.975 -9.618 1.00 91.38 178 ASN A N 1
ATOM 1391 C CA . ASN A 1 178 ? 4.533 -12.226 -8.855 1.00 91.38 178 ASN A CA 1
ATOM 1392 C C . ASN A 1 178 ? 5.721 -12.378 -7.884 1.00 91.38 178 ASN A C 1
ATOM 1394 O O . ASN A 1 178 ? 5.536 -12.819 -6.749 1.00 91.38 178 ASN A O 1
ATOM 1398 N N . ARG A 1 179 ? 6.929 -11.954 -8.287 1.00 92.06 179 ARG A N 1
ATOM 1399 C CA . ARG A 1 179 ? 8.111 -11.929 -7.410 1.00 92.06 179 ARG A CA 1
ATOM 1400 C C . ARG A 1 179 ? 7.971 -10.874 -6.321 1.00 92.06 179 ARG A C 1
ATOM 1402 O O . ARG A 1 179 ? 8.299 -11.157 -5.175 1.00 92.06 179 ARG A O 1
ATOM 1409 N N . LEU A 1 180 ? 7.440 -9.695 -6.641 1.00 93.38 180 LEU A N 1
ATOM 1410 C CA . LEU A 1 180 ? 7.171 -8.656 -5.642 1.00 93.38 180 LEU A CA 1
ATOM 1411 C C . LEU A 1 180 ? 6.126 -9.101 -4.601 1.00 93.38 180 LEU A C 1
ATOM 1413 O O . LEU A 1 180 ? 6.289 -8.840 -3.407 1.00 93.38 180 LEU A O 1
ATOM 1417 N N . VAL A 1 181 ? 5.082 -9.823 -5.023 1.00 92.69 181 VAL A N 1
ATOM 1418 C CA . VAL A 1 181 ? 4.103 -10.441 -4.111 1.00 92.69 181 VAL A CA 1
ATOM 1419 C C . VAL A 1 181 ? 4.774 -11.496 -3.228 1.00 92.69 181 VAL A C 1
ATOM 1421 O O . VAL A 1 181 ? 4.547 -11.498 -2.022 1.00 92.69 181 VAL A O 1
ATOM 1424 N N . ALA A 1 182 ? 5.651 -12.340 -3.777 1.00 90.88 182 ALA A N 1
ATOM 1425 C CA . ALA A 1 182 ? 6.418 -13.292 -2.970 1.00 90.88 182 ALA A CA 1
ATOM 1426 C C . ALA A 1 182 ? 7.349 -12.590 -1.961 1.00 90.88 182 ALA A C 1
ATOM 1428 O O . ALA A 1 182 ? 7.373 -12.943 -0.786 1.00 90.88 182 ALA A O 1
ATOM 1429 N N . LEU A 1 183 ? 8.049 -11.526 -2.363 1.00 90.81 183 LEU A N 1
ATOM 1430 C CA . LEU A 1 183 ? 8.879 -10.722 -1.453 1.00 90.81 183 LEU A CA 1
ATOM 1431 C C . LEU A 1 183 ? 8.062 -10.029 -0.357 1.00 90.81 183 LEU A C 1
ATOM 1433 O O . LEU A 1 183 ? 8.564 -9.785 0.741 1.00 90.81 183 LEU A O 1
ATOM 1437 N N . SER A 1 184 ? 6.784 -9.755 -0.617 1.00 90.50 184 SER A N 1
ATOM 1438 C CA . SER A 1 184 ? 5.877 -9.168 0.369 1.00 90.50 184 SER A CA 1
ATOM 1439 C C . SER A 1 184 ? 5.572 -10.105 1.538 1.00 90.50 184 SER A C 1
ATOM 1441 O O . SER A 1 184 ? 4.986 -9.653 2.519 1.00 90.50 184 SER A O 1
ATOM 1443 N N . THR A 1 185 ? 5.991 -11.372 1.488 1.00 86.94 185 THR A N 1
ATOM 1444 C CA . THR A 1 185 ? 5.864 -12.340 2.589 1.00 86.94 185 THR A CA 1
ATOM 1445 C C . THR A 1 185 ? 7.127 -12.425 3.445 1.00 86.94 185 THR A C 1
ATOM 1447 O O . THR A 1 185 ? 7.174 -13.217 4.382 1.00 86.94 185 THR A O 1
ATOM 1450 N N . ALA A 1 186 ? 8.171 -11.653 3.133 1.00 84.62 186 ALA A N 1
ATOM 1451 C CA . ALA A 1 186 ? 9.399 -11.651 3.914 1.00 84.62 186 ALA A CA 1
ATOM 1452 C C . ALA A 1 186 ? 9.181 -11.006 5.292 1.00 84.62 186 ALA A C 1
ATOM 1454 O O . ALA A 1 186 ? 8.532 -9.963 5.420 1.00 84.62 186 ALA A O 1
ATOM 1455 N N . ALA A 1 187 ? 9.773 -11.606 6.324 1.00 83.38 187 ALA A N 1
ATOM 1456 C CA . ALA A 1 187 ? 9.909 -10.958 7.621 1.00 83.38 187 ALA A CA 1
ATOM 1457 C C . ALA A 1 187 ? 10.981 -9.862 7.521 1.00 83.38 187 ALA A C 1
ATOM 1459 O O . ALA A 1 187 ? 12.109 -10.131 7.110 1.00 83.38 187 ALA A O 1
ATOM 1460 N N . VAL A 1 188 ? 10.629 -8.629 7.886 1.00 84.56 188 VAL A N 1
ATOM 1461 C CA . VAL A 1 188 ? 11.562 -7.492 7.958 1.00 84.56 188 VAL A CA 1
ATOM 1462 C C . VAL A 1 188 ? 11.372 -6.757 9.302 1.00 84.56 188 VAL A C 1
ATOM 1464 O O . VAL A 1 188 ? 10.459 -7.114 10.046 1.00 84.56 188 VAL A O 1
ATOM 1467 N N . PRO A 1 189 ? 12.235 -5.806 9.696 1.00 85.31 189 PRO A N 1
ATOM 1468 C CA . PRO A 1 189 ? 11.991 -4.907 10.836 1.00 85.31 189 PRO A CA 1
ATOM 1469 C C . PRO A 1 189 ? 10.871 -3.897 10.540 1.00 85.31 189 PRO A C 1
ATOM 1471 O O . PRO A 1 189 ? 10.753 -3.517 9.377 1.00 85.31 189 PRO A O 1
ATOM 1474 N N . PRO A 1 190 ? 10.059 -3.477 11.531 1.00 81.06 190 PRO A N 1
ATOM 1475 C CA . PRO A 1 190 ? 8.880 -2.631 11.309 1.00 81.06 190 PRO A CA 1
ATOM 1476 C C . PRO A 1 190 ? 9.225 -1.270 10.680 1.00 81.06 190 PRO A C 1
ATOM 1478 O O . PRO A 1 190 ? 10.352 -0.798 10.858 1.00 81.06 190 PRO A O 1
ATOM 1481 N N . PRO A 1 191 ? 8.275 -0.625 9.968 1.00 83.00 191 PRO A N 1
ATOM 1482 C CA . PRO A 1 191 ? 8.481 0.721 9.444 1.00 83.00 191 PRO A CA 1
ATOM 1483 C C . PRO A 1 191 ? 8.693 1.756 10.553 1.00 83.00 191 PRO A C 1
ATOM 1485 O O . PRO A 1 191 ? 8.283 1.512 11.692 1.00 83.00 191 PRO A O 1
ATOM 1488 N N . PRO A 1 192 ? 9.262 2.926 10.216 1.00 86.12 192 PRO A N 1
ATOM 1489 C CA . PRO A 1 192 ? 9.465 4.018 11.163 1.00 86.12 192 PRO A CA 1
ATOM 1490 C C . PRO A 1 192 ? 8.182 4.488 11.862 1.00 86.12 192 PRO A C 1
ATOM 1492 O O . PRO A 1 192 ? 7.077 4.402 11.321 1.00 86.12 192 PRO A O 1
ATOM 1495 N N . GLU A 1 193 ? 8.343 5.029 13.070 1.00 85.88 193 GLU A N 1
ATOM 1496 C CA . GLU A 1 193 ? 7.238 5.507 13.915 1.00 85.88 193 GLU A CA 1
ATOM 1497 C C . GLU A 1 193 ? 6.634 6.841 13.442 1.00 85.88 193 GLU A C 1
ATOM 1499 O O . GLU A 1 193 ? 5.557 7.224 13.888 1.00 85.88 193 GLU A O 1
ATOM 1504 N N . GLU A 1 194 ? 7.281 7.538 12.508 1.00 85.38 194 GLU A N 1
ATOM 1505 C CA . GLU A 1 194 ? 6.778 8.783 11.905 1.00 85.38 194 GLU A CA 1
ATOM 1506 C C . GLU A 1 194 ? 5.561 8.578 10.985 1.00 85.38 194 GLU A C 1
ATOM 1508 O O . GLU A 1 194 ? 4.924 9.543 10.567 1.00 85.38 194 GLU A O 1
ATOM 1513 N N . GLU A 1 195 ? 5.218 7.327 10.677 1.00 89.75 195 GLU A N 1
ATOM 1514 C CA . GLU A 1 195 ? 4.087 6.974 9.826 1.00 89.75 195 GLU A CA 1
ATOM 1515 C C . GLU A 1 195 ? 2.726 7.220 10.515 1.00 89.75 195 GLU A C 1
ATOM 1517 O O . GLU A 1 195 ? 2.568 6.927 11.698 1.00 89.75 195 GLU A O 1
ATOM 1522 N N . PRO A 1 196 ? 1.691 7.684 9.785 1.00 85.12 196 PRO A N 1
ATOM 1523 C CA . PRO A 1 196 ? 0.440 8.176 10.376 1.00 85.12 196 PRO A CA 1
ATOM 1524 C C . PRO A 1 196 ? -0.320 7.189 11.273 1.00 85.12 196 PRO A C 1
ATOM 1526 O O . PRO A 1 196 ? -1.087 7.597 12.139 1.00 85.12 196 PRO A O 1
ATOM 1529 N N . LEU A 1 197 ? -0.174 5.887 11.019 1.00 86.62 197 LEU A N 1
ATOM 1530 C CA . LEU A 1 197 ? -0.876 4.823 11.742 1.00 86.62 197 LEU A CA 1
ATOM 1531 C C . LEU A 1 197 ? 0.071 4.033 12.656 1.00 86.62 197 LEU A C 1
ATOM 1533 O O . LEU A 1 197 ? -0.300 2.963 13.140 1.00 86.62 197 LEU A O 1
ATOM 1537 N N . SER A 1 198 ? 1.274 4.557 12.916 1.00 87.12 198 SER A N 1
ATOM 1538 C CA . SER A 1 198 ? 2.300 3.891 13.726 1.00 87.12 198 SER A CA 1
ATOM 1539 C C . SER A 1 198 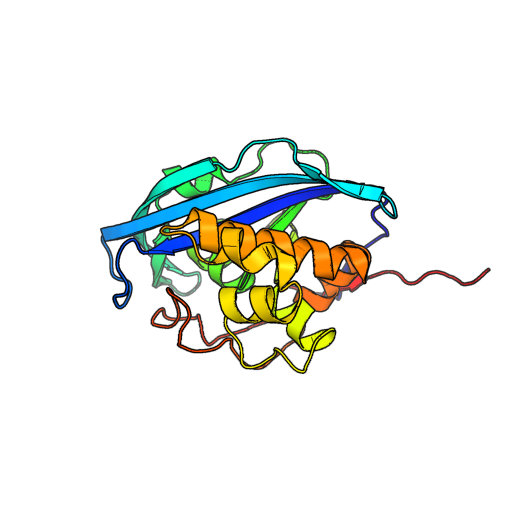? 1.855 3.597 15.158 1.00 87.12 198 SER A C 1
ATOM 1541 O O . SER A 1 198 ? 2.238 2.578 15.729 1.00 87.12 198 SER A O 1
ATOM 1543 N N . GLY A 1 199 ? 0.984 4.446 15.713 1.00 83.94 199 GLY A N 1
ATOM 1544 C CA . GLY A 1 199 ? 0.396 4.269 17.039 1.00 83.94 199 GLY A CA 1
ATOM 1545 C C . GLY A 1 199 ? -0.663 3.163 17.134 1.00 83.94 199 GLY A C 1
ATOM 1546 O O . GLY A 1 199 ? -1.135 2.877 18.234 1.00 83.94 199 GLY A O 1
ATOM 1547 N N . MET A 1 200 ? -1.071 2.538 16.021 1.00 85.00 200 MET A N 1
ATOM 1548 C CA . MET A 1 200 ? -2.082 1.477 16.044 1.00 85.00 200 MET A CA 1
ATOM 1549 C C . MET A 1 200 ? -1.507 0.127 16.460 1.00 85.00 200 MET A C 1
ATOM 1551 O O . MET A 1 200 ? -0.417 -0.286 16.051 1.00 85.00 200 MET A O 1
ATOM 1555 N N . SER A 1 201 ? -2.309 -0.631 17.210 1.00 80.31 201 SER A N 1
ATOM 1556 C CA . SER A 1 201 ? -1.979 -2.017 17.519 1.00 80.31 201 SER A CA 1
ATOM 1557 C C . SER A 1 201 ? -1.815 -2.823 16.227 1.00 80.31 201 SER A C 1
ATOM 1559 O O . SER A 1 201 ? -2.616 -2.756 15.294 1.00 80.31 201 SER A O 1
ATOM 1561 N N . GLY A 1 202 ? -0.727 -3.586 16.157 1.00 78.50 202 GLY A N 1
ATOM 1562 C CA . GLY A 1 202 ? -0.412 -4.397 14.989 1.00 78.50 202 GLY A CA 1
ATOM 1563 C C . GLY A 1 202 ? 0.446 -3.713 13.924 1.00 78.50 202 GLY A C 1
ATOM 1564 O O . GLY A 1 202 ? 0.955 -4.445 13.075 1.00 78.50 202 GLY A O 1
ATOM 1565 N N . TRP A 1 203 ? 0.682 -2.394 13.991 1.00 84.00 203 TRP A N 1
ATOM 1566 C CA . TRP A 1 203 ? 1.617 -1.700 13.091 1.00 84.00 203 TRP A CA 1
ATOM 1567 C C . TRP A 1 203 ? 3.022 -2.306 13.175 1.00 84.00 203 TRP A C 1
ATOM 1569 O O . TRP A 1 203 ? 3.562 -2.793 12.188 1.00 84.00 203 TRP A O 1
ATOM 1579 N N . CYS A 1 204 ? 3.564 -2.418 14.389 1.00 79.25 204 CYS A N 1
ATOM 1580 C CA . CYS A 1 204 ? 4.879 -3.023 14.610 1.00 79.25 204 CYS A CA 1
ATOM 1581 C C . CYS A 1 204 ? 4.890 -4.551 14.409 1.00 79.25 204 CYS A C 1
ATOM 1583 O O . CYS A 1 204 ? 5.952 -5.157 14.263 1.00 79.25 204 CYS A O 1
ATOM 1585 N N . ASN A 1 205 ? 3.717 -5.196 14.383 1.00 71.94 205 ASN A N 1
ATOM 1586 C CA . ASN A 1 205 ? 3.599 -6.648 14.256 1.00 71.94 205 ASN A CA 1
ATOM 1587 C C . ASN A 1 205 ? 3.522 -7.036 12.782 1.00 71.94 205 ASN A C 1
ATOM 1589 O O . ASN A 1 205 ? 2.442 -7.265 12.229 1.00 71.94 205 ASN A O 1
ATOM 1593 N N . MET A 1 206 ? 4.688 -7.127 12.153 1.00 66.00 206 MET A N 1
ATOM 1594 C CA . MET A 1 206 ? 4.830 -7.563 10.772 1.00 66.00 206 MET A CA 1
ATOM 1595 C C . MET A 1 206 ? 4.874 -9.083 10.650 1.00 66.00 206 MET A C 1
ATOM 1597 O O . MET A 1 206 ? 5.858 -9.655 10.180 1.00 66.00 206 MET A O 1
ATOM 1601 N N . THR A 1 207 ? 3.791 -9.752 11.028 1.00 65.19 207 THR A N 1
ATOM 1602 C CA . THR A 1 207 ? 3.642 -11.162 10.673 1.00 65.19 207 THR A CA 1
ATOM 1603 C C . THR A 1 207 ? 3.494 -11.275 9.153 1.00 65.19 207 THR A C 1
ATOM 1605 O O . THR A 1 207 ? 2.802 -10.457 8.532 1.00 65.19 207 THR A O 1
ATOM 1608 N N . PRO A 1 208 ? 4.210 -12.198 8.498 1.00 62.00 208 PRO A N 1
ATOM 1609 C CA . PRO A 1 208 ? 3.920 -12.521 7.111 1.00 62.00 208 PRO A CA 1
ATOM 1610 C C . PRO A 1 208 ? 2.496 -13.081 7.020 1.00 62.00 208 PRO A C 1
ATOM 1612 O O . PRO A 1 208 ? 2.027 -13.707 7.966 1.00 62.00 208 PRO A O 1
ATOM 1615 N N . ASP A 1 209 ? 1.811 -12.793 5.911 1.00 67.25 209 ASP A N 1
ATOM 1616 C CA . ASP A 1 209 ? 0.479 -13.342 5.648 1.00 67.25 209 ASP A CA 1
ATOM 1617 C C . ASP A 1 209 ? 0.639 -14.835 5.277 1.00 67.25 209 ASP A C 1
ATOM 1619 O O . ASP A 1 209 ? 1.025 -15.665 6.096 1.00 67.25 209 ASP A O 1
ATOM 1623 N N . ARG A 1 210 ? 0.433 -15.179 4.003 1.00 72.62 210 ARG A N 1
ATOM 1624 C CA . ARG A 1 210 ? 0.766 -16.491 3.434 1.00 72.62 210 ARG A CA 1
ATOM 1625 C C . ARG A 1 210 ? 2.171 -16.472 2.856 1.00 72.62 210 ARG A C 1
ATOM 1627 O O . ARG A 1 210 ? 2.605 -15.437 2.362 1.00 72.62 210 ARG A O 1
ATOM 1634 N N . VAL A 1 211 ? 2.860 -17.610 2.871 1.00 79.31 211 VAL A N 1
ATOM 1635 C CA . VAL A 1 211 ? 4.172 -17.756 2.223 1.00 79.31 211 VAL A CA 1
ATOM 1636 C C . VAL A 1 211 ? 3.975 -18.134 0.756 1.00 79.31 211 VAL A C 1
ATOM 1638 O O . VAL A 1 211 ? 3.382 -19.169 0.442 1.00 79.31 211 VAL A O 1
ATOM 1641 N N . PHE A 1 212 ? 4.500 -17.299 -0.137 1.00 83.69 212 PHE A N 1
ATOM 1642 C CA . PHE A 1 212 ? 4.461 -17.508 -1.580 1.00 83.69 212 PHE A CA 1
ATOM 1643 C C . PHE A 1 212 ? 5.871 -17.728 -2.130 1.00 83.69 212 PHE A C 1
ATOM 1645 O O . PHE A 1 212 ? 6.829 -17.108 -1.671 1.00 83.69 212 PHE A O 1
ATOM 1652 N N . VAL A 1 213 ? 5.989 -18.560 -3.160 1.00 85.50 213 VAL A N 1
ATOM 1653 C CA . VAL A 1 213 ? 7.211 -18.711 -3.958 1.00 85.50 213 VAL A CA 1
ATOM 1654 C C . VAL A 1 213 ? 6.867 -18.400 -5.404 1.00 85.50 213 VAL A C 1
ATOM 1656 O O . VAL A 1 213 ? 5.934 -18.968 -5.951 1.00 85.50 213 VAL A O 1
ATOM 1659 N N . ALA A 1 214 ? 7.595 -17.481 -6.030 1.00 85.88 214 ALA A N 1
ATOM 1660 C CA . ALA A 1 214 ? 7.423 -17.212 -7.452 1.00 85.88 214 ALA A CA 1
ATOM 1661 C C . ALA A 1 214 ? 8.157 -18.272 -8.279 1.00 85.88 214 ALA A C 1
ATOM 1663 O O . ALA A 1 214 ? 9.326 -18.559 -8.006 1.00 85.88 214 ALA A O 1
ATOM 1664 N N . ASP A 1 215 ? 7.497 -18.817 -9.299 1.00 84.38 215 ASP A N 1
ATOM 1665 C CA . ASP A 1 215 ? 8.147 -19.742 -10.226 1.00 84.38 215 ASP A CA 1
ATOM 1666 C C . ASP A 1 215 ? 9.324 -19.040 -10.935 1.00 84.38 215 ASP A C 1
ATOM 1668 O O . ASP A 1 215 ? 9.213 -17.894 -11.389 1.00 84.38 215 ASP A O 1
ATOM 1672 N N . GLN A 1 216 ? 10.480 -19.710 -10.988 1.00 70.00 216 GLN A N 1
ATOM 1673 C CA . GLN A 1 216 ? 11.659 -19.210 -11.698 1.00 70.00 216 GLN A CA 1
ATOM 1674 C C . GLN A 1 216 ? 11.583 -19.542 -13.190 1.00 70.00 216 GLN A C 1
ATOM 1676 O O . GLN A 1 216 ? 10.918 -20.497 -13.597 1.00 70.00 216 GLN A O 1
ATOM 1681 N N . GLU A 1 217 ? 12.283 -18.759 -14.012 1.00 57.84 217 GLU A N 1
ATOM 1682 C CA . GLU A 1 217 ? 12.518 -19.148 -15.400 1.00 57.84 217 GLU A CA 1
ATOM 1683 C C . GLU A 1 217 ? 13.353 -20.432 -15.395 1.00 57.84 217 GLU A C 1
ATOM 1685 O O . GLU A 1 217 ? 14.397 -20.504 -14.748 1.00 57.84 217 GLU A O 1
ATOM 1690 N N . LYS A 1 218 ? 12.899 -21.462 -16.117 1.00 46.19 218 LYS A N 1
ATOM 1691 C CA . LYS A 1 218 ? 13.861 -22.415 -16.660 1.00 46.19 218 LYS A CA 1
ATOM 1692 C C . LYS A 1 218 ? 14.634 -21.629 -17.707 1.00 46.19 218 LYS A C 1
ATOM 1694 O O . LYS A 1 218 ? 14.062 -21.317 -18.746 1.00 46.19 218 LYS A O 1
ATOM 1699 N N . GLU A 1 219 ? 15.878 -21.274 -17.410 1.00 40.25 219 GLU A N 1
ATOM 1700 C CA . GLU A 1 219 ? 16.825 -20.901 -18.456 1.00 40.25 219 GLU A CA 1
ATOM 1701 C C . GLU A 1 219 ? 16.849 -22.064 -19.461 1.00 40.25 219 GLU A C 1
ATOM 1703 O O . GLU A 1 219 ? 17.220 -23.190 -19.119 1.00 40.25 219 GLU A O 1
ATOM 1708 N N . THR A 1 220 ? 16.334 -21.817 -20.663 1.00 38.09 220 THR A N 1
ATOM 1709 C CA . THR A 1 220 ? 16.450 -22.701 -21.830 1.00 38.09 220 THR A CA 1
ATOM 1710 C C . THR A 1 220 ? 17.319 -22.033 -22.863 1.00 38.09 220 THR A C 1
ATOM 1712 O O . THR A 1 220 ? 17.049 -20.837 -23.120 1.00 38.09 220 THR A O 1
#